Protein 4PZK (pdb70)

Organism: Bacillus anthracis (NCBI:txid1392)

Sequence (318 aa):
GVHVVVLYQPEIIPANTGNIARTCAATGTELHLIRPLGFSTDDDKMLKRAGLDYWQHVKIITYYDSIEEFYEEKNKDGEFFYLTKKYGEKAHTAFDYSKREKDYYFVFGRETNGLPANVIEEENFDDHCLRIPMTDKVRSLNLSNTAAILIYEAFRQQNNYPGLDLEIGVHVVVLYQPEIPANTGNIARTCAATGTELHLIRPLGFSTDDDKMLKRAGLDYWQHVKIITYYDSIEEFYEKNKDDGEFFYLTKYGEKKAHTAFDYSKRREKDYYFVFGRETNGLPANVIEEENFDHCLRIPMTDKVRSLNLSNTAAILIYEAFRQQNYPGLDLEEI

Radius of gyration: 18.89 Å; Cα contacts (8 Å, |Δi|>4): 638; chains: 2; bounding box: 53×47×38 Å

CATH classification: 3.40.1280.10

Secondary structure (DSSP, 8-state):
-EEEEEES---HHHHHHHHHHHHHHT-EEEEESPPSS---HHHHHHTT-GGGGGS-EEEESSHHHHHHH--SSEEEEE-TT-SEETTSS----TTS-EEEEE-BTTTBS-HHHHHHTGGGEEE----TT-S---HHHHHHHHHHHHHHHTT-TT-BS--/-EEEEEES---HHHHHHHHHHHHHHT-EEEEESPPSS---HHHHHHTT-TTGGGS-EEEES-HHHHHHH--SSEEEEE-TT-SEETTSS----TTS-EEEEE-BTTTBS-HHHHHHTGGGEEE--B-TT-S---HHHHHHHHHHHHHHHTT-TT-SS--

Structure (mmCIF, N/CA/C/O backbone):
data_4PZK
#
_entry.id   4PZK
#
_cell.length_a   48.249
_cell.length_b   59.758
_cell.length_c   111.455
_cell.angle_alpha   90.00
_cell.angle_beta   90.00
_cell.angle_gamma   90.00
#
_symmetry.space_group_name_H-M   'P 21 21 21'
#
loop_
_entity.id
_entity.type
_entity.pdbx_description
1 polymer "tRNA (cytidine(34)-2'-O)-methyltransferase"
2 non-polymer S-ADENOSYL-L-HOMOCYSTEINE
3 water water
#
loop_
_atom_site.group_PDB
_atom_site.id
_atom_site.type_symbol
_atom_site.label_atom_id
_atom_site.label_alt_id
_atom_site.label_comp_id
_atom_site.label_asym_id
_atom_site.label_entity_id
_atom_site.label_seq_id
_atom_site.pdbx_PDB_ins_code
_atom_site.Cartn_x
_atom_site.Cartn_y
_atom_site.Cartn_z
_atom_site.occupancy
_atom_site.B_iso_or_equiv
_atom_site.auth_seq_id
_atom_site.auth_comp_id
_atom_site.auth_asym_id
_atom_site.auth_atom_id
_atom_site.pdbx_PDB_model_num
ATOM 1 N N . GLY A 1 2 ? 20.510 1.346 -4.909 1.00 20.31 2 GLY A N 1
ATOM 2 C CA . GLY A 1 2 ? 19.612 1.757 -5.968 1.00 15.67 2 GLY A CA 1
ATOM 3 C C . GLY A 1 2 ? 18.528 0.745 -6.256 1.00 14.67 2 GLY A C 1
ATOM 4 O O . GLY A 1 2 ? 18.453 -0.309 -5.617 1.00 17.72 2 GLY A O 1
ATOM 5 N N . VAL A 1 3 ? 17.677 1.082 -7.217 1.00 12.28 3 VAL A N 1
ATOM 6 C CA . VAL A 1 3 ? 16.622 0.199 -7.667 1.00 11.03 3 VAL A CA 1
ATOM 7 C C . VAL A 1 3 ? 16.955 -0.210 -9.096 1.00 12.19 3 VAL A C 1
ATOM 8 O O . VAL A 1 3 ? 17.397 0.619 -9.903 1.00 12.35 3 VAL A O 1
ATOM 12 N N . HIS A 1 4 ? 16.721 -1.483 -9.398 1.00 10.83 4 HIS A N 1
ATOM 13 C CA . HIS A 1 4 ? 17.093 -2.088 -10.667 1.00 10.12 4 HIS A CA 1
ATOM 14 C C . HIS A 1 4 ? 15.973 -2.947 -11.208 1.00 11.56 4 HIS A C 1
ATOM 15 O O . HIS A 1 4 ? 15.360 -3.713 -10.456 1.00 11.67 4 HIS A O 1
ATOM 22 N N A VAL A 1 5 ? 15.728 -2.841 -12.511 0.74 9.71 5 VAL A N 1
ATOM 23 N N B VAL A 1 5 ? 15.700 -2.841 -12.501 0.26 10.37 5 VAL A N 1
ATOM 24 C CA A VAL A 1 5 ? 14.826 -3.747 -13.221 0.74 10.74 5 VAL A CA 1
ATOM 25 C CA B VAL A 1 5 ? 14.842 -3.828 -13.135 0.26 9.91 5 VAL A CA 1
ATOM 26 C C A VAL A 1 5 ? 15.654 -4.594 -14.188 0.74 11.01 5 VAL A C 1
ATOM 27 C C B VAL A 1 5 ? 15.645 -4.600 -14.169 0.26 10.22 5 VAL A C 1
ATOM 28 O O A VAL A 1 5 ? 16.495 -4.062 -14.922 0.74 11.49 5 VAL A O 1
ATOM 29 O O B VAL A 1 5 ? 16.438 -4.038 -14.926 0.26 10.12 5 VAL A O 1
ATOM 36 N N . VAL A 1 6 ? 15.440 -5.909 -14.159 1.00 10.35 6 VAL A N 1
ATOM 37 C CA . VAL A 1 6 ? 16.161 -6.844 -15.000 1.00 8.80 6 VAL A CA 1
ATOM 38 C C . VAL A 1 6 ? 15.161 -7.547 -15.911 1.00 8.31 6 VAL A C 1
ATOM 39 O O . VAL A 1 6 ? 14.245 -8.200 -15.422 1.00 9.43 6 VAL A O 1
ATOM 43 N N . LEU A 1 7 ? 15.331 -7.406 -17.226 1.00 9.02 7 LEU A N 1
ATOM 44 C CA . LEU A 1 7 ? 14.438 -8.039 -18.182 1.00 9.22 7 LEU A CA 1
ATOM 45 C C . LEU A 1 7 ? 15.128 -9.240 -18.800 1.00 9.17 7 LEU A C 1
ATOM 46 O O . LEU A 1 7 ? 16.146 -9.100 -19.502 1.00 10.96 7 LEU A O 1
ATOM 51 N N . TYR A 1 8 ? 14.577 -10.420 -18.529 1.00 9.32 8 TYR A N 1
ATOM 52 C CA . TYR A 1 8 ? 15.100 -11.640 -19.104 1.00 9.66 8 TYR A CA 1
ATOM 53 C C . TYR A 1 8 ? 14.524 -11.862 -20.510 1.00 12.13 8 TYR A C 1
ATOM 54 O O . TYR A 1 8 ? 13.336 -12.170 -20.652 1.00 12.07 8 TYR A O 1
ATOM 63 N N . GLN A 1 9 ? 15.367 -11.678 -21.533 1.00 9.82 9 GLN A N 1
ATOM 64 C CA . GLN A 1 9 ? 15.002 -11.911 -22.934 1.00 10.56 9 GLN A CA 1
ATOM 65 C C . GLN A 1 9 ? 13.662 -11.282 -23.340 1.00 11.18 9 GLN A C 1
ATOM 66 O O . GLN A 1 9 ? 12.759 -11.978 -23.816 1.00 12.23 9 GLN A O 1
ATOM 72 N N . PRO A 1 10 ? 13.525 -9.958 -23.156 1.00 11.38 10 PRO A N 1
ATOM 73 C CA . PRO A 1 10 ? 12.256 -9.310 -23.515 1.00 12.18 10 PRO A CA 1
ATOM 74 C C . PRO A 1 10 ? 11.930 -9.427 -25.009 1.00 11.77 10 PRO A C 1
ATOM 75 O O . PRO A 1 10 ? 12.842 -9.478 -25.844 1.00 13.36 10 PRO A O 1
ATOM 79 N N . GLU A 1 11 ? 10.638 -9.456 -25.326 1.00 11.03 11 GLU A N 1
ATOM 80 C CA . GLU A 1 11 ? 10.153 -9.805 -26.665 1.00 11.03 11 GLU A CA 1
ATOM 81 C C . GLU A 1 11 ? 9.634 -8.633 -27.486 1.00 11.21 11 GLU A C 1
ATOM 82 O O . GLU A 1 11 ? 9.940 -8.512 -28.678 1.00 14.00 11 GLU A O 1
ATOM 88 N N A ILE A 1 12 ? 8.845 -7.769 -26.860 0.62 13.12 12 ILE A N 1
ATOM 89 N N B ILE A 1 12 ? 8.828 -7.798 -26.837 0.38 13.28 12 ILE A N 1
ATOM 90 C CA A ILE A 1 12 ? 8.026 -6.820 -27.608 0.62 13.29 12 ILE A CA 1
ATOM 91 C CA B ILE A 1 12 ? 8.044 -6.766 -27.506 0.38 13.58 12 ILE A CA 1
ATOM 92 C C A ILE A 1 12 ? 8.524 -5.396 -27.364 0.62 13.08 12 ILE A C 1
ATOM 93 C C B ILE A 1 12 ? 8.698 -5.409 -27.323 0.38 12.94 12 ILE A C 1
ATOM 94 O O A ILE A 1 12 ? 8.512 -4.929 -26.226 0.62 13.41 12 ILE A O 1
ATOM 95 O O B ILE A 1 12 ? 8.954 -5.001 -26.191 0.38 11.51 12 ILE A O 1
ATOM 104 N N . PRO A 1 13 ? 8.979 -4.706 -28.433 1.00 14.74 13 PRO A N 1
ATOM 105 C CA . PRO A 1 13 ? 9.656 -3.410 -28.267 1.00 14.78 13 PRO A CA 1
ATOM 106 C C . PRO A 1 13 ? 8.860 -2.396 -27.447 1.00 13.89 13 PRO A C 1
ATOM 107 O O . PRO A 1 13 ? 9.476 -1.7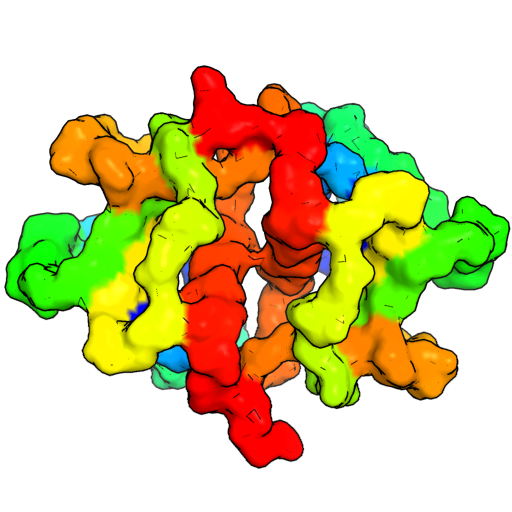45 -26.605 1.00 14.09 13 PRO A O 1
ATOM 111 N N . ALA A 1 14 ? 7.546 -2.287 -27.635 1.00 14.77 14 ALA A N 1
ATOM 112 C CA . ALA A 1 14 ? 6.775 -1.315 -26.858 1.00 16.20 14 ALA A CA 1
ATOM 113 C C . ALA A 1 14 ? 6.904 -1.515 -25.346 1.00 15.34 14 ALA A C 1
ATOM 114 O O . ALA A 1 14 ? 6.905 -0.534 -24.596 1.00 14.89 14 ALA A O 1
ATOM 116 N N . ASN A 1 15 ? 7.017 -2.764 -24.889 1.00 12.54 15 ASN A N 1
ATOM 117 C CA . ASN A 1 15 ? 7.119 -3.000 -23.447 1.00 13.10 15 ASN A CA 1
ATOM 118 C C . ASN A 1 15 ? 8.431 -2.472 -22.910 1.00 12.93 15 ASN A C 1
ATOM 119 O O . ASN A 1 15 ? 8.466 -1.842 -21.853 1.00 10.57 15 ASN A O 1
ATOM 124 N N . THR A 1 16 ? 9.519 -2.731 -23.629 1.00 12.72 16 THR A N 1
ATOM 125 C CA . THR A 1 16 ? 10.821 -2.260 -23.167 1.00 11.43 16 THR A CA 1
ATOM 126 C C . THR A 1 16 ? 10.927 -0.748 -23.314 1.00 12.90 16 THR A C 1
ATOM 127 O O . THR A 1 16 ? 11.506 -0.078 -22.447 1.00 13.77 16 THR A O 1
ATOM 131 N N . GLY A 1 17 ? 10.337 -0.186 -24.372 1.00 12.57 17 GLY A N 1
ATOM 132 C CA . GLY A 1 17 ? 10.243 1.265 -24.467 1.00 13.39 17 GLY A CA 1
ATOM 133 C C . GLY A 1 17 ? 9.541 1.875 -23.256 1.00 13.41 17 GLY A C 1
ATOM 134 O O . GLY A 1 17 ? 10.002 2.874 -22.690 1.00 13.52 17 GLY A O 1
ATOM 135 N N . ASN A 1 18 ? 8.414 1.291 -22.860 1.00 11.87 18 ASN A N 1
ATOM 136 C CA . ASN A 1 18 ? 7.675 1.766 -21.675 1.00 11.22 18 ASN A CA 1
ATOM 137 C C . ASN A 1 18 ? 8.515 1.646 -20.414 1.00 9.86 18 ASN A C 1
ATOM 138 O O . ASN A 1 18 ? 8.558 2.557 -19.595 1.00 12.30 18 ASN A O 1
ATOM 143 N N . ILE A 1 19 ? 9.169 0.504 -20.248 1.00 10.42 19 ILE A N 1
ATOM 144 C CA . ILE A 1 19 ? 9.967 0.275 -19.052 1.00 10.22 19 ILE A CA 1
ATOM 145 C C . ILE A 1 19 ? 11.155 1.241 -19.003 1.00 10.18 19 ILE A C 1
ATOM 146 O O . ILE A 1 19 ? 11.477 1.772 -17.940 1.00 11.06 19 ILE A O 1
ATOM 151 N N . ALA A 1 20 ? 11.790 1.479 -20.149 1.00 10.05 20 ALA A N 1
ATOM 152 C CA . ALA A 1 20 ? 12.880 2.449 -20.219 1.00 11.24 20 ALA A CA 1
ATOM 153 C C . ALA A 1 20 ? 12.395 3.846 -19.820 1.00 11.97 20 ALA A C 1
ATOM 154 O O . ALA A 1 20 ? 13.122 4.604 -19.170 1.00 12.33 20 ALA A O 1
ATOM 156 N N . ARG A 1 21 ? 11.165 4.185 -20.200 1.00 12.12 21 ARG A N 1
ATOM 157 C CA . ARG A 1 21 ? 10.586 5.478 -19.809 1.00 12.46 21 ARG A CA 1
ATOM 158 C C . ARG A 1 21 ? 10.432 5.544 -18.283 1.00 12.10 21 ARG A C 1
ATOM 159 O O . ARG A 1 21 ? 10.810 6.536 -17.654 1.00 12.07 21 ARG A O 1
ATOM 167 N N . THR A 1 22 ? 9.899 4.483 -17.680 1.00 10.67 22 THR A N 1
ATOM 168 C CA . THR A 1 22 ? 9.738 4.460 -16.235 1.00 10.63 22 THR A CA 1
ATOM 169 C C . THR A 1 22 ? 11.091 4.525 -15.530 1.00 11.52 22 THR A C 1
ATOM 170 O O . THR A 1 22 ? 11.208 5.141 -14.470 1.00 12.27 22 THR A O 1
ATOM 174 N N . CYS A 1 23 ? 12.108 3.883 -16.104 1.00 10.48 23 CYS A N 1
ATOM 175 C CA . CYS A 1 23 ? 13.459 3.976 -15.556 1.00 11.11 23 CYS A CA 1
ATOM 176 C C . CYS A 1 23 ? 14.015 5.394 -15.644 1.00 10.61 23 CYS A C 1
ATOM 177 O O . CYS A 1 23 ? 14.596 5.892 -14.672 1.00 12.28 23 CYS A O 1
ATOM 180 N N . ALA A 1 24 ? 13.860 6.052 -16.798 1.00 11.56 24 ALA A N 1
ATOM 181 C CA . ALA A 1 24 ? 14.313 7.436 -16.912 1.00 11.06 24 ALA A CA 1
ATOM 182 C C . ALA A 1 24 ? 13.561 8.336 -15.926 1.00 11.83 24 ALA A C 1
ATOM 183 O O . ALA A 1 24 ? 14.121 9.296 -15.377 1.00 13.59 24 ALA A O 1
ATOM 185 N N . ALA A 1 25 ? 12.292 8.025 -15.709 1.00 11.45 25 ALA A N 1
ATOM 186 C CA . ALA A 1 25 ? 11.458 8.822 -14.818 1.00 11.02 25 ALA A CA 1
ATOM 187 C C . ALA A 1 25 ? 11.841 8.709 -13.347 1.00 12.65 25 ALA A C 1
ATOM 188 O O . ALA A 1 25 ? 11.420 9.545 -12.533 1.00 13.20 25 ALA A O 1
ATOM 190 N N . THR A 1 26 ? 12.597 7.667 -12.999 1.00 11.13 26 THR A N 1
ATOM 191 C CA . THR A 1 26 ? 12.885 7.386 -11.592 1.00 11.66 26 THR A CA 1
ATOM 192 C C . THR A 1 26 ? 14.360 7.244 -11.217 1.00 11.64 26 THR A C 1
ATOM 193 O O . THR A 1 26 ? 14.691 7.269 -10.034 1.00 14.16 26 THR A O 1
ATOM 197 N N . GLY A 1 27 ? 15.244 7.054 -12.195 1.00 11.56 27 GLY A N 1
ATOM 198 C CA . GLY A 1 27 ? 16.634 6.741 -11.898 1.00 11.67 27 GLY A CA 1
ATOM 199 C C . GLY A 1 27 ? 16.850 5.254 -11.634 1.00 14.05 27 GLY A C 1
ATOM 200 O O . GLY A 1 27 ? 17.908 4.842 -11.135 1.00 15.34 27 GLY A O 1
ATOM 201 N N . THR A 1 28 ? 15.843 4.441 -11.957 1.00 12.49 28 THR A N 1
ATOM 202 C CA . THR A 1 28 ? 15.970 2.987 -11.868 1.00 12.52 28 THR A CA 1
ATOM 203 C C . THR A 1 28 ? 16.910 2.497 -12.964 1.00 12.38 28 THR A C 1
ATOM 204 O O . THR A 1 28 ? 16.809 2.940 -14.113 1.00 14.25 28 THR A O 1
ATOM 208 N N . GLU A 1 29 ? 17.818 1.578 -12.632 1.00 12.02 29 GLU A N 1
ATOM 209 C CA . GLU A 1 29 ? 18.689 1.019 -13.662 1.00 12.31 29 GLU A CA 1
ATOM 210 C C . GLU A 1 29 ? 17.985 -0.076 -14.446 1.00 11.21 29 GLU A C 1
ATOM 211 O O . GLU A 1 29 ? 17.169 -0.812 -13.909 1.00 13.32 29 GLU A O 1
ATOM 217 N N . LEU A 1 30 ? 18.323 -0.174 -15.727 1.00 11.27 30 LEU A N 1
ATOM 218 C CA . LEU A 1 30 ? 17.737 -1.161 -16.618 1.00 9.79 30 LEU A CA 1
ATOM 219 C C . LEU A 1 30 ? 18.808 -2.158 -17.059 1.00 11.67 30 LEU A C 1
ATOM 220 O O . LEU A 1 30 ? 19.829 -1.775 -17.626 1.00 13.88 30 LEU A O 1
ATOM 225 N N . HIS A 1 31 ? 18.560 -3.431 -16.782 1.00 11.51 31 HIS A N 1
ATOM 226 C CA . HIS A 1 31 ? 19.456 -4.517 -17.132 1.00 10.93 31 HIS A CA 1
ATOM 227 C C . HIS A 1 31 ? 18.753 -5.406 -18.137 1.00 11.28 31 HIS A C 1
ATOM 228 O O . HIS A 1 31 ? 17.680 -5.934 -17.842 1.00 11.77 31 HIS A O 1
ATOM 235 N N . LEU A 1 32 ? 19.323 -5.536 -19.332 1.00 11.71 32 LEU A N 1
ATOM 236 C CA . LEU A 1 32 ? 18.688 -6.311 -20.398 1.00 11.80 32 LEU A CA 1
ATOM 237 C C . LEU A 1 32 ? 19.492 -7.558 -20.707 1.00 11.06 32 LEU A C 1
ATOM 238 O O . LEU A 1 32 ? 20.665 -7.469 -21.079 1.00 12.08 32 LEU A O 1
ATOM 243 N N . ILE A 1 33 ? 18.858 -8.714 -20.561 1.00 10.07 33 ILE A N 1
ATOM 244 C CA . ILE A 1 33 ? 19.525 -9.976 -20.850 1.00 10.48 33 ILE A CA 1
ATOM 245 C C . ILE A 1 33 ? 19.133 -10.446 -22.249 1.00 11.93 33 ILE A C 1
ATOM 246 O O . ILE A 1 33 ? 17.958 -10.730 -22.524 1.00 12.18 33 ILE A O 1
ATOM 251 N N . ARG A 1 34 ? 20.127 -10.492 -23.135 1.00 13.25 34 ARG A N 1
ATOM 252 C CA . ARG A 1 34 ? 19.947 -10.927 -24.518 1.00 13.73 34 ARG A CA 1
ATOM 253 C C . ARG A 1 34 ? 19.663 -12.427 -24.566 1.00 15.35 34 ARG A C 1
ATOM 254 O O . ARG A 1 34 ? 20.009 -13.147 -23.618 1.00 15.59 34 ARG A O 1
ATOM 262 N N . PRO A 1 35 ? 19.048 -12.913 -25.663 1.00 16.29 35 PRO A N 1
ATOM 263 C CA . PRO A 1 35 ? 18.601 -12.171 -26.851 1.00 14.72 35 PRO A CA 1
ATOM 264 C C . PRO A 1 35 ? 17.367 -11.310 -26.607 1.00 14.59 35 PRO A C 1
ATOM 265 O O . PRO A 1 35 ? 16.466 -11.699 -25.852 1.00 15.35 35 PRO A O 1
ATOM 269 N N . LEU A 1 36 ? 17.358 -10.131 -27.215 1.00 13.66 36 LEU A N 1
ATOM 270 C CA . LEU A 1 36 ? 16.176 -9.275 -27.225 1.00 13.59 36 LEU A CA 1
ATOM 271 C C . LEU A 1 36 ? 15.354 -9.558 -28.476 1.00 15.65 36 LEU A C 1
ATOM 272 O O . LEU A 1 36 ? 15.891 -10.043 -29.476 1.00 17.95 36 LEU A O 1
ATOM 277 N N . GLY A 1 37 ? 14.066 -9.224 -28.443 1.00 15.18 37 GLY A N 1
ATOM 278 C CA . GLY A 1 37 ? 13.196 -9.442 -29.598 1.00 14.52 37 GLY A CA 1
ATOM 279 C C . GLY A 1 37 ? 13.183 -8.309 -30.620 1.00 17.35 37 GLY A C 1
ATOM 280 O O . GLY A 1 37 ? 12.310 -8.265 -31.491 1.00 19.71 37 GLY A O 1
ATOM 281 N N . PHE A 1 38 ? 14.155 -7.405 -30.524 1.00 16.15 38 PHE A N 1
ATOM 282 C CA . PHE A 1 38 ? 14.108 -6.140 -31.248 1.00 17.63 38 PHE A CA 1
ATOM 283 C C . PHE A 1 38 ? 15.434 -5.416 -31.160 1.00 18.43 38 PHE A C 1
ATOM 284 O O . PHE A 1 38 ? 16.234 -5.664 -30.258 1.00 20.63 38 PHE A O 1
ATOM 292 N N . SER A 1 39 ? 15.639 -4.484 -32.087 1.00 21.40 39 SER A N 1
ATOM 293 C CA . SER A 1 39 ? 16.835 -3.662 -32.098 1.00 24.34 39 SER A CA 1
ATOM 294 C C . SER A 1 39 ? 16.744 -2.545 -31.062 1.00 25.82 39 SER A C 1
ATOM 295 O O . SER A 1 39 ? 15.653 -2.063 -30.750 1.00 27.44 39 SER A O 1
ATOM 298 N N . THR A 1 40 ? 17.885 -2.156 -30.507 1.00 26.80 40 THR A N 1
ATOM 299 C CA . THR A 1 40 ? 17.941 -0.959 -29.676 1.00 28.10 40 THR A CA 1
ATOM 300 C C . THR A 1 40 ? 19.042 -0.043 -30.185 1.00 31.20 40 THR A C 1
ATOM 301 O O . THR A 1 40 ? 19.668 0.670 -29.409 1.00 29.85 40 THR A O 1
ATOM 305 N N A ASP A 1 41 ? 19.275 -0.069 -31.493 0.34 34.18 41 ASP A N 1
ATOM 306 N N B ASP A 1 41 ? 19.277 -0.080 -31.493 0.66 33.59 41 ASP A N 1
ATOM 307 C CA A ASP A 1 41 ? 20.281 0.790 -32.110 0.34 38.39 41 ASP A CA 1
ATOM 308 C CA B ASP A 1 41 ? 20.251 0.804 -32.126 0.66 38.85 41 ASP A CA 1
ATOM 309 C C A ASP A 1 41 ? 19.902 2.263 -31.954 0.34 41.43 41 ASP A C 1
ATOM 310 C C B ASP A 1 41 ? 19.888 2.267 -31.897 0.66 41.79 41 ASP A C 1
ATOM 311 O O A ASP A 1 41 ? 18.730 2.625 -32.060 0.34 41.78 41 ASP A O 1
ATOM 312 O O B ASP A 1 41 ? 18.711 2.630 -31.909 0.66 41.58 41 ASP A O 1
ATOM 321 N N . ASP A 1 42 ? 20.905 3.101 -31.698 0.81 43.12 42 ASP A N 1
ATOM 322 C CA . ASP A 1 42 ? 20.695 4.510 -31.358 0.70 47.44 42 ASP A CA 1
ATOM 323 C C . ASP A 1 42 ? 19.924 5.338 -32.386 1.00 49.12 42 ASP A C 1
ATOM 324 O O . ASP A 1 42 ? 18.984 6.050 -32.023 1.00 49.80 42 ASP A O 1
ATOM 329 N N . LYS A 1 43 ? 20.320 5.257 -33.652 0.71 49.70 43 LYS A N 1
ATOM 330 C CA . LYS A 1 43 ? 19.701 6.081 -34.687 0.71 51.28 43 LYS A CA 1
ATOM 331 C C . LYS A 1 43 ? 18.209 5.772 -34.791 0.71 52.12 43 LYS A C 1
ATOM 332 O O . LYS A 1 43 ? 17.394 6.663 -35.037 0.71 52.87 43 LYS A O 1
ATOM 338 N N . MET A 1 44 ? 17.858 4.509 -34.569 1.00 50.62 44 MET A N 1
ATOM 339 C CA . MET A 1 44 ? 16.475 4.070 -34.644 0.95 50.30 44 MET A CA 1
ATOM 340 C C . MET A 1 44 ? 15.664 4.577 -33.452 1.00 48.22 44 MET A C 1
ATOM 341 O O . MET A 1 44 ? 14.524 5.014 -33.604 0.80 48.32 44 MET A O 1
ATOM 346 N N . LEU A 1 45 ? 16.254 4.515 -32.266 0.98 45.84 45 LEU A N 1
ATOM 347 C CA . LEU A 1 45 ? 15.584 5.004 -31.066 0.98 43.05 45 LEU A CA 1
ATOM 348 C C . LEU A 1 45 ? 15.273 6.500 -31.160 0.98 43.77 45 LEU A C 1
ATOM 349 O O . LEU A 1 45 ? 14.203 6.946 -30.746 0.98 42.95 45 LEU A O 1
ATOM 354 N N . LYS A 1 46 ? 16.199 7.271 -31.719 0.70 45.31 46 LYS A N 1
ATOM 355 C CA . LYS A 1 46 ? 16.016 8.718 -31.797 0.70 47.83 46 LYS A CA 1
ATOM 356 C C . LYS A 1 46 ? 14.947 9.128 -32.814 0.70 49.29 46 LYS A C 1
ATOM 357 O O . LYS A 1 46 ? 14.125 9.999 -32.529 0.70 49.09 46 LYS A O 1
ATOM 363 N N . ARG A 1 47 ? 14.949 8.509 -33.991 0.70 50.08 47 ARG A N 1
ATOM 364 C CA . ARG A 1 47 ? 13.924 8.810 -34.990 0.70 51.45 47 ARG A CA 1
ATOM 365 C C . ARG A 1 47 ? 12.566 8.329 -34.491 0.70 51.57 47 ARG A C 1
ATOM 366 O O . ARG A 1 47 ? 11.533 8.929 -34.790 0.70 53.14 47 ARG A O 1
ATOM 374 N N . ALA A 1 48 ? 12.572 7.255 -33.706 1.00 49.70 48 ALA A N 1
ATOM 375 C CA . ALA A 1 48 ? 11.353 6.795 -33.049 1.00 49.03 48 ALA A CA 1
ATOM 376 C C . ALA A 1 48 ? 10.968 7.746 -31.916 1.00 47.86 48 ALA A C 1
ATOM 377 O O . ALA A 1 48 ? 9.967 7.539 -31.231 1.00 48.31 48 ALA A O 1
ATOM 379 N N . GLY A 1 49 ? 11.783 8.777 -31.715 0.78 45.93 49 GLY A N 1
ATOM 380 C CA . GLY A 1 49 ? 11.482 9.828 -30.760 0.78 43.86 49 GLY A CA 1
ATOM 381 C C . GLY A 1 49 ? 11.682 9.450 -29.308 0.78 41.68 49 GLY A C 1
ATOM 382 O O . GLY A 1 49 ? 11.192 10.138 -28.417 0.78 41.08 49 GLY A O 1
ATOM 383 N N . LEU A 1 50 ? 12.403 8.362 -29.059 1.00 40.39 50 LEU A N 1
ATOM 384 C CA . LEU A 1 50 ? 12.669 7.941 -27.684 1.00 36.22 50 LEU A CA 1
ATOM 385 C C . LEU A 1 50 ? 13.843 8.726 -27.105 1.00 33.04 50 LEU A C 1
ATOM 386 O O . LEU A 1 50 ? 14.904 8.169 -26.820 1.00 30.61 50 LEU A O 1
ATOM 391 N N . ASP A 1 51 ? 13.631 10.028 -26.930 1.00 32.28 51 ASP A N 1
ATOM 392 C CA . ASP A 1 51 ? 14.661 10.947 -26.456 1.00 31.64 51 ASP A CA 1
ATOM 393 C C . ASP A 1 51 ? 15.102 10.627 -25.042 1.00 30.35 51 ASP A C 1
ATOM 394 O O . ASP A 1 51 ? 16.229 10.930 -24.636 1.00 31.99 51 ASP A O 1
ATOM 399 N N . TYR A 1 52 ? 14.212 10.007 -24.282 1.00 22.40 52 TYR A N 1
ATOM 400 C CA . TYR A 1 52 ? 14.528 9.709 -22.900 1.00 20.37 52 TYR A CA 1
ATOM 401 C C . TYR A 1 52 ? 15.498 8.536 -22.768 1.00 17.04 52 TYR A C 1
ATOM 402 O O . TYR A 1 52 ? 16.055 8.326 -21.701 1.00 18.34 52 TYR A O 1
ATOM 411 N N . TRP A 1 53 ? 15.683 7.759 -23.833 1.00 18.44 53 TRP A N 1
ATOM 412 C CA . TRP A 1 53 ? 16.478 6.528 -23.747 1.00 17.63 53 TRP A CA 1
ATOM 413 C C . TRP A 1 53 ? 17.914 6.839 -23.304 1.00 17.29 53 TRP A C 1
ATOM 414 O O . TRP A 1 53 ? 18.525 6.099 -22.512 1.00 16.17 53 TRP A O 1
ATOM 425 N N . GLN A 1 54 ? 18.440 7.962 -23.786 1.00 19.91 54 GLN A N 1
ATOM 426 C CA . GLN A 1 54 ? 19.804 8.366 -23.449 1.00 21.59 54 GLN A CA 1
ATOM 427 C C . GLN A 1 54 ? 19.977 8.583 -21.943 1.00 18.83 54 GLN A C 1
ATOM 428 O O . GLN A 1 54 ? 21.096 8.495 -21.434 1.00 19.63 54 GLN A O 1
ATOM 434 N N . HIS A 1 55 ? 18.883 8.865 -21.232 1.00 15.31 55 HIS A N 1
ATOM 435 C CA . HIS A 1 55 ? 18.984 9.152 -19.799 1.00 13.96 55 HIS A CA 1
ATOM 436 C C . HIS A 1 55 ? 18.934 7.912 -18.921 1.00 14.09 55 HIS A C 1
ATOM 437 O O . HIS A 1 55 ? 19.142 8.002 -17.713 1.00 15.24 55 HIS A O 1
ATOM 444 N N . VAL A 1 56 ? 18.639 6.764 -19.518 1.00 14.35 56 VAL A N 1
ATOM 445 C CA . VAL A 1 56 ? 18.528 5.534 -18.754 1.00 15.10 56 VAL A CA 1
ATOM 446 C C . VAL A 1 56 ? 19.900 4.944 -18.483 1.00 14.83 56 VAL A C 1
ATOM 447 O O . VAL A 1 56 ? 20.769 4.919 -19.364 1.00 14.21 56 VAL A O 1
ATOM 451 N N . LYS A 1 57 ? 20.085 4.481 -17.251 1.00 15.98 57 LYS A N 1
ATOM 452 C CA . LYS A 1 57 ? 21.261 3.735 -16.861 1.00 19.06 57 LYS A CA 1
ATOM 453 C C . LYS A 1 57 ? 21.060 2.303 -17.331 1.00 16.79 57 LYS A C 1
ATOM 454 O O . LYS A 1 57 ? 20.388 1.522 -16.676 1.00 19.59 57 LYS A O 1
ATOM 460 N N A ILE A 1 58 ? 21.679 1.960 -18.450 0.55 15.92 58 ILE A N 1
ATOM 461 N N B ILE A 1 58 ? 21.595 1.975 -18.507 0.45 16.86 58 ILE A N 1
ATOM 462 C CA A ILE A 1 58 ? 21.401 0.687 -19.094 0.55 15.88 58 ILE A CA 1
ATOM 463 C CA B ILE A 1 58 ? 21.366 0.654 -19.105 0.45 17.17 58 ILE A CA 1
ATOM 464 C C A ILE A 1 58 ? 22.636 -0.207 -19.157 0.55 16.22 58 ILE A C 1
ATOM 465 C C B ILE A 1 58 ? 22.624 -0.201 -19.122 0.45 16.58 58 ILE A C 1
ATOM 466 O O A ILE A 1 58 ? 23.754 0.274 -19.366 0.55 19.91 58 ILE A O 1
ATOM 467 O O B ILE A 1 58 ? 23.734 0.306 -19.294 0.45 19.44 58 ILE A O 1
ATOM 476 N N . THR A 1 59 ? 22.432 -1.505 -18.948 1.00 13.98 59 THR A N 1
ATOM 477 C CA . THR A 1 59 ? 23.488 -2.492 -19.122 1.00 12.62 59 THR A CA 1
ATOM 478 C C . THR A 1 59 ? 22.915 -3.683 -19.892 1.00 12.81 59 THR A C 1
ATOM 479 O O . THR A 1 59 ? 21.811 -4.159 -19.583 1.00 13.22 59 THR A O 1
ATOM 483 N N . TYR A 1 60 ? 23.667 -4.158 -20.885 1.00 11.83 60 TYR A N 1
ATOM 484 C CA . TYR A 1 60 ? 23.318 -5.366 -21.632 1.00 12.75 60 TYR A CA 1
ATOM 485 C C . TYR A 1 60 ? 24.139 -6.564 -21.182 1.00 12.95 60 TYR A C 1
ATOM 486 O O . TYR A 1 60 ? 25.317 -6.420 -20.847 1.00 15.68 60 TYR A O 1
ATOM 495 N N . TYR A 1 61 ? 23.532 -7.748 -21.219 1.00 12.20 61 TYR A N 1
ATOM 496 C CA . TYR A 1 61 ? 24.223 -8.987 -20.870 1.00 12.50 61 TYR A CA 1
ATOM 497 C C . TYR A 1 61 ? 23.923 -10.062 -21.898 1.00 12.05 61 TYR A C 1
ATOM 498 O O . TYR A 1 61 ? 22.813 -10.092 -22.447 1.00 13.95 61 TYR A O 1
ATOM 507 N N . ASP A 1 62 ? 24.877 -10.964 -22.135 1.00 12.55 62 ASP A N 1
ATOM 508 C CA . ASP A 1 62 ? 24.632 -12.022 -23.102 1.00 16.26 62 ASP A CA 1
ATOM 509 C C . ASP A 1 62 ? 23.962 -13.242 -22.490 1.00 16.86 62 ASP A C 1
ATOM 510 O O . ASP A 1 62 ? 23.498 -14.133 -23.222 1.00 19.09 62 ASP A O 1
ATOM 515 N N . SER A 1 63 ? 23.904 -13.278 -21.157 1.00 15.21 63 SER A N 1
ATOM 516 C CA . SER A 1 63 ? 23.288 -14.395 -20.453 1.00 16.33 63 SER A CA 1
ATOM 517 C C . SER A 1 63 ? 22.951 -14.028 -19.022 1.00 15.85 63 SER A C 1
ATOM 518 O O . SER A 1 63 ? 23.514 -13.094 -18.463 1.00 17.56 63 SER A O 1
ATOM 521 N N . ILE A 1 64 ? 22.058 -14.787 -18.407 1.00 16.16 64 ILE A N 1
ATOM 522 C CA . ILE A 1 64 ? 21.733 -14.505 -17.018 1.00 16.77 64 ILE A CA 1
ATOM 523 C C . ILE A 1 64 ? 22.938 -14.837 -16.118 1.00 17.44 64 ILE A C 1
ATOM 524 O O . ILE A 1 64 ? 23.133 -14.203 -15.082 1.00 16.59 64 ILE A O 1
ATOM 529 N N . GLU A 1 65 ? 23.768 -15.789 -16.544 1.00 18.49 65 GLU A N 1
ATOM 530 C CA . GLU A 1 65 ? 24.999 -16.103 -15.829 1.00 18.42 65 GLU A CA 1
ATOM 531 C C . GLU A 1 65 ? 25.916 -14.880 -15.755 1.00 17.05 65 GLU A C 1
ATOM 532 O O . GLU A 1 65 ? 26.460 -14.556 -14.689 1.00 18.46 65 GLU A O 1
ATOM 538 N N . GLU A 1 66 ? 26.070 -14.187 -16.880 1.00 15.12 66 GLU A N 1
ATOM 539 C CA . GLU A 1 66 ? 26.884 -12.985 -16.911 1.00 14.94 66 GLU A CA 1
ATOM 540 C C . GLU A 1 66 ? 26.268 -11.901 -16.019 1.00 13.99 66 GLU A C 1
ATOM 541 O O . GLU A 1 66 ? 26.981 -11.208 -15.292 1.00 15.56 66 GLU A O 1
ATOM 547 N N . PHE A 1 67 ? 24.944 -11.760 -16.073 1.00 13.77 67 PHE A N 1
ATOM 548 C CA . PHE A 1 67 ? 24.256 -10.829 -15.197 1.00 13.12 67 PHE A CA 1
ATOM 549 C C . PHE A 1 67 ? 24.608 -11.063 -13.732 1.00 14.61 67 PHE A C 1
ATOM 550 O O . PHE A 1 67 ? 24.980 -10.133 -13.011 1.00 14.54 67 PHE A O 1
ATOM 558 N N . TYR A 1 68 ? 24.481 -12.308 -13.287 1.00 13.77 68 TYR A N 1
ATOM 559 C CA . TYR A 1 68 ? 24.774 -12.626 -11.894 1.00 14.60 68 TYR A CA 1
ATOM 560 C C . TYR A 1 68 ? 26.220 -12.327 -11.527 1.00 15.96 68 TYR A C 1
ATOM 561 O O . TYR A 1 68 ? 26.499 -11.812 -10.446 1.00 19.29 68 TYR A O 1
ATOM 570 N N A GLU A 1 69 ? 27.137 -12.647 -12.432 0.64 15.32 69 GLU A N 1
ATOM 571 N N B GLU A 1 69 ? 27.142 -12.654 -12.426 0.36 16.37 69 GLU A N 1
ATOM 572 C CA A GLU A 1 69 ? 28.556 -12.470 -12.161 0.64 16.52 69 GLU A CA 1
ATOM 573 C CA B GLU A 1 69 ? 28.566 -12.470 -12.158 0.36 17.71 69 GLU A CA 1
ATOM 574 C C A GLU A 1 69 ? 28.888 -10.998 -11.944 0.64 16.14 69 GLU A C 1
ATOM 575 C C B GLU A 1 69 ? 28.931 -10.999 -11.991 0.36 17.00 69 GLU A C 1
ATOM 576 O O A GLU A 1 69 ? 29.761 -10.658 -11.142 0.64 19.28 69 GLU A O 1
ATOM 577 O O B GLU A 1 69 ? 29.871 -10.662 -11.269 0.36 18.52 69 GLU A O 1
ATOM 588 N N . LYS A 1 70 ? 28.185 -10.130 -12.661 1.00 15.81 70 LYS A N 1
ATOM 589 C CA . LYS A 1 70 ? 28.453 -8.699 -12.613 1.00 14.61 70 LYS A CA 1
ATOM 590 C C . LYS A 1 70 ? 27.594 -7.968 -11.593 1.00 15.44 70 LYS A C 1
ATOM 591 O O . LYS A 1 70 ? 27.729 -6.751 -11.428 1.00 18.62 70 LYS A O 1
ATOM 597 N N . ASN A 1 71 ? 26.701 -8.697 -10.922 1.00 14.57 71 ASN A N 1
ATOM 598 C CA . ASN A 1 71 ? 25.825 -8.088 -9.935 1.00 16.18 71 ASN A CA 1
ATOM 599 C C . ASN A 1 71 ? 25.759 -9.027 -8.739 1.00 21.09 71 ASN A C 1
ATOM 600 O O . ASN A 1 71 ? 24.741 -9.661 -8.491 1.00 26.17 71 ASN A O 1
ATOM 605 N N . LYS A 1 72 ? 26.863 -9.135 -8.016 1.00 21.95 72 LYS A N 1
ATOM 606 C CA . LYS A 1 72 ? 26.945 -10.115 -6.938 1.00 22.87 72 LYS A CA 1
ATOM 607 C C . LYS A 1 72 ? 26.254 -9.635 -5.667 1.00 26.34 72 LYS A C 1
ATOM 608 O O . LYS A 1 72 ? 25.738 -10.436 -4.891 1.00 29.76 72 LYS A O 1
ATOM 614 N N . ASP A 1 73 ? 26.241 -8.328 -5.461 1.00 25.38 73 ASP A N 1
ATOM 615 C CA . ASP A 1 73 ? 25.713 -7.764 -4.232 1.00 28.49 73 ASP A CA 1
ATOM 616 C C . ASP A 1 73 ? 24.312 -7.233 -4.449 1.00 27.68 73 ASP A C 1
ATOM 617 O O . ASP A 1 73 ? 23.975 -6.728 -5.520 1.00 30.40 73 ASP A O 1
ATOM 622 N N . GLY A 1 74 ? 23.485 -7.336 -3.428 1.00 26.54 74 GLY A N 1
ATOM 623 C CA . GLY A 1 74 ? 22.139 -6.831 -3.564 1.00 24.37 74 GLY A CA 1
ATOM 624 C C . GLY A 1 74 ? 21.088 -7.873 -3.263 1.00 23.62 74 GLY A C 1
ATOM 625 O O . GLY A 1 74 ? 21.399 -9.042 -3.005 1.00 24.83 74 GLY A O 1
ATOM 626 N N . GLU A 1 75 ? 19.843 -7.417 -3.290 1.00 21.06 75 GLU A N 1
ATOM 627 C CA . GLU A 1 75 ? 18.679 -8.217 -2.960 1.00 20.20 75 GLU A CA 1
ATOM 628 C C . GLU A 1 75 ? 17.934 -8.510 -4.243 1.00 16.33 75 GLU A C 1
ATOM 629 O O . GLU A 1 75 ? 17.540 -7.582 -4.939 1.00 18.11 75 GLU A O 1
ATOM 635 N N . PHE A 1 76 ? 17.733 -9.788 -4.540 1.00 15.64 76 PHE A N 1
ATOM 636 C CA . PHE A 1 76 ? 17.139 -10.190 -5.814 1.00 14.22 76 PHE A CA 1
ATOM 637 C C . PHE A 1 76 ? 15.750 -10.770 -5.647 1.00 13.15 76 PHE A C 1
ATOM 638 O O . PHE A 1 76 ? 15.540 -11.714 -4.883 1.00 15.16 76 PHE A O 1
ATOM 646 N N . PHE A 1 77 ? 14.806 -10.188 -6.377 1.00 11.65 77 PHE A N 1
ATOM 647 C CA . PHE A 1 77 ? 13.417 -10.618 -6.348 1.00 11.44 77 PHE A CA 1
ATOM 648 C C . PHE A 1 77 ? 12.982 -11.008 -7.735 1.00 10.81 77 PHE A C 1
ATOM 649 O O . PHE A 1 77 ? 13.411 -10.389 -8.707 1.00 13.21 77 PHE A O 1
ATOM 657 N N . TYR A 1 78 ? 12.114 -12.014 -7.824 1.00 9.27 78 TYR A N 1
ATOM 658 C CA . TYR A 1 78 ? 11.730 -12.573 -9.112 1.00 9.79 78 TYR A CA 1
ATOM 659 C C . TYR A 1 78 ? 10.226 -12.463 -9.258 1.00 10.61 78 TYR A C 1
ATOM 660 O O . TYR A 1 78 ? 9.467 -13.009 -8.451 1.00 11.95 78 TYR A O 1
ATOM 669 N N . LEU A 1 79 ? 9.792 -11.726 -10.268 1.00 10.75 79 LEU A N 1
ATOM 670 C CA . LEU A 1 79 ? 8.367 -11.441 -10.429 1.00 9.33 79 LEU A CA 1
ATOM 671 C C . LEU A 1 79 ? 7.764 -12.551 -11.262 1.00 11.43 79 LEU A C 1
ATOM 672 O O . LEU A 1 79 ? 8.168 -12.782 -12.413 1.00 10.94 79 LEU A O 1
ATOM 677 N N . THR A 1 80 ? 6.815 -13.263 -10.668 1.00 10.48 80 THR A N 1
ATOM 678 C CA . THR A 1 80 ? 6.151 -14.353 -11.357 1.00 10.07 80 THR A CA 1
ATOM 679 C C . THR A 1 80 ? 4.777 -14.630 -10.765 1.00 10.81 80 THR A C 1
ATOM 680 O O . THR A 1 80 ? 4.586 -14.577 -9.544 1.00 12.75 80 THR A O 1
ATOM 684 N N A LYS A 1 81 ? 3.827 -14.938 -11.643 0.40 12.66 81 LYS A N 1
ATOM 685 N N B LYS A 1 81 ? 3.814 -14.926 -11.629 0.60 12.16 81 LYS A N 1
ATOM 686 C CA A LYS A 1 81 ? 2.483 -15.342 -11.241 0.40 14.66 81 LYS A CA 1
ATOM 687 C CA B LYS A 1 81 ? 2.480 -15.300 -11.173 0.60 13.53 81 LYS A CA 1
ATOM 688 C C A LYS A 1 81 ? 2.496 -16.574 -10.333 0.40 14.70 81 LYS A C 1
ATOM 689 C C B LYS A 1 81 ? 2.512 -16.551 -10.284 0.60 14.44 81 LYS A C 1
ATOM 690 O O A LYS A 1 81 ? 1.526 -16.838 -9.622 0.40 15.33 81 LYS A O 1
ATOM 691 O O B LYS A 1 81 ? 1.569 -16.807 -9.534 0.60 15.00 81 LYS A O 1
ATOM 702 N N . TYR A 1 82 ? 3.595 -17.326 -10.360 1.00 12.88 82 TYR A N 1
ATOM 703 C CA . TYR A 1 82 ? 3.727 -18.516 -9.508 1.00 15.05 82 TYR A CA 1
ATOM 704 C C . TYR A 1 82 ? 4.203 -18.206 -8.092 1.00 13.10 82 TYR A C 1
ATOM 705 O O . TYR A 1 82 ? 4.268 -19.102 -7.247 1.00 15.95 82 TYR A O 1
ATOM 714 N N . GLY A 1 83 ? 4.534 -16.946 -7.825 1.00 12.77 83 GLY A N 1
ATOM 715 C CA . GLY A 1 83 ? 4.996 -16.570 -6.499 1.00 13.74 83 GLY A CA 1
ATOM 716 C C . GLY A 1 83 ? 3.931 -16.766 -5.429 1.00 14.18 83 GLY A C 1
ATOM 717 O O . GLY A 1 83 ? 2.725 -16.727 -5.712 1.00 14.68 83 GLY A O 1
ATOM 718 N N . GLU A 1 84 ? 4.372 -16.961 -4.187 1.00 15.24 84 GLU A N 1
ATOM 719 C CA . GLU A 1 84 ? 3.435 -17.152 -3.080 1.00 16.75 84 GLU A CA 1
ATOM 720 C C . GLU A 1 84 ? 3.601 -16.069 -2.012 1.00 16.71 84 GLU A C 1
ATOM 721 O O . GLU A 1 84 ? 3.094 -16.201 -0.894 1.00 19.62 84 GLU A O 1
ATOM 727 N N . LYS A 1 85 ? 4.304 -15.000 -2.373 1.00 16.04 85 LYS A N 1
ATOM 728 C CA . LYS A 1 85 ? 4.351 -13.769 -1.578 1.00 14.57 85 LYS A CA 1
ATOM 729 C C . LYS A 1 85 ? 3.932 -12.613 -2.466 1.00 13.82 85 LYS A C 1
ATOM 730 O O . LYS A 1 85 ? 4.245 -12.608 -3.655 1.00 14.23 85 LYS A O 1
ATOM 736 N N . ALA A 1 86 ? 3.241 -11.627 -1.905 1.00 13.12 86 ALA A N 1
ATOM 737 C CA . ALA A 1 86 ? 2.883 -10.444 -2.690 1.00 13.50 86 ALA A CA 1
ATOM 738 C C . ALA A 1 86 ? 4.105 -9.562 -2.947 1.00 13.44 86 ALA A C 1
ATOM 739 O O . ALA A 1 86 ? 5.094 -9.597 -2.210 1.00 13.25 86 ALA A O 1
ATOM 741 N N . HIS A 1 87 ? 4.026 -8.748 -3.990 1.00 12.68 87 HIS A N 1
ATOM 742 C CA . HIS A 1 87 ? 5.118 -7.859 -4.322 1.00 12.46 87 HIS A CA 1
ATOM 743 C C . HIS A 1 87 ? 5.360 -6.834 -3.219 1.00 12.20 87 HIS A C 1
ATOM 744 O O . HIS A 1 87 ? 6.432 -6.244 -3.142 1.00 15.01 87 HIS A O 1
ATOM 751 N N . THR A 1 88 ? 4.366 -6.641 -2.353 1.00 12.69 88 THR A N 1
ATOM 752 C CA . THR A 1 88 ? 4.467 -5.664 -1.278 1.00 15.31 88 THR A CA 1
ATOM 753 C C . THR A 1 88 ? 4.881 -6.303 0.055 1.00 15.85 88 THR A C 1
ATOM 754 O O . THR A 1 88 ? 4.917 -5.634 1.097 1.00 20.56 88 THR A O 1
ATOM 758 N N . ALA A 1 89 ? 5.231 -7.588 0.020 1.00 15.13 89 ALA A N 1
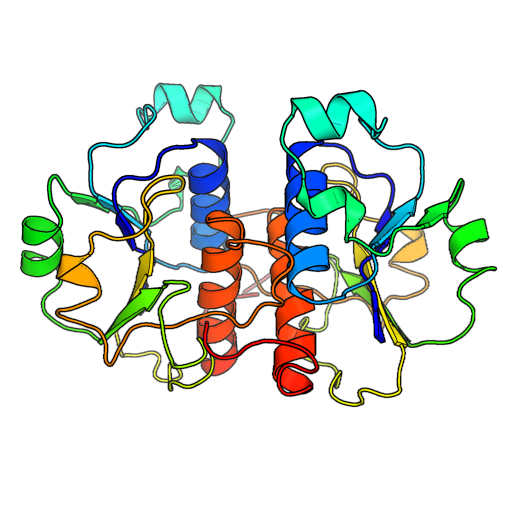ATOM 759 C CA . ALA A 1 89 ? 5.560 -8.324 1.246 1.00 16.82 89 ALA A CA 1
ATOM 760 C C . ALA A 1 89 ? 6.960 -8.030 1.813 1.00 18.50 89 ALA A C 1
ATOM 761 O O . ALA A 1 89 ? 7.233 -8.341 2.981 1.00 21.09 89 ALA A O 1
ATOM 763 N N . PHE A 1 90 ? 7.850 -7.472 0.989 1.00 15.63 90 PHE A N 1
ATOM 764 C CA . PHE A 1 90 ? 9.214 -7.186 1.430 1.00 14.74 90 PHE A CA 1
ATOM 765 C C . PHE A 1 90 ? 9.450 -5.694 1.649 1.00 15.10 90 PHE A C 1
ATOM 766 O O . PHE A 1 90 ? 8.749 -4.839 1.087 1.00 16.83 90 PHE A O 1
ATOM 774 N N . ASP A 1 91 ? 10.455 -5.408 2.468 1.00 14.33 91 ASP A N 1
ATOM 775 C CA . ASP A 1 91 ? 10.889 -4.054 2.799 1.00 15.51 91 ASP A CA 1
ATOM 776 C C . ASP A 1 91 ? 11.901 -3.572 1.751 1.00 13.39 91 ASP A C 1
ATOM 777 O O . ASP A 1 91 ? 12.975 -4.165 1.623 1.00 17.67 91 ASP A O 1
ATOM 782 N N . TYR A 1 92 ? 11.556 -2.534 0.985 1.00 14.42 92 TYR A N 1
ATOM 783 C CA . TYR A 1 92 ? 12.487 -1.950 0.019 1.00 13.49 92 TYR A CA 1
ATOM 784 C C . TYR A 1 92 ? 12.912 -0.551 0.440 1.00 15.19 92 TYR A C 1
ATOM 785 O O . TYR A 1 92 ? 13.338 0.231 -0.395 1.00 16.56 92 TYR A O 1
ATOM 794 N N . SER A 1 93 ? 12.793 -0.229 1.725 1.00 15.43 93 SER A N 1
ATOM 795 C CA . SER A 1 93 ? 12.906 1.173 2.150 1.00 15.34 93 SER A CA 1
ATOM 796 C C . SER A 1 93 ? 14.327 1.663 2.346 1.00 16.49 93 SER A C 1
ATOM 797 O O . SER A 1 93 ? 14.542 2.870 2.543 1.00 18.14 93 SER A O 1
ATOM 800 N N . LYS A 1 94 ? 15.302 0.759 2.303 1.00 18.24 94 LYS A N 1
ATOM 801 C CA . LYS A 1 94 ? 16.680 1.149 2.588 1.00 21.18 94 LYS A CA 1
ATOM 802 C C . LYS A 1 94 ? 17.366 1.658 1.332 1.00 22.40 94 LYS A C 1
ATOM 803 O O . LYS A 1 94 ? 17.763 0.874 0.468 1.00 22.39 94 LYS A O 1
ATOM 809 N N . ARG A 1 95 ? 17.498 2.976 1.227 1.00 21.04 95 ARG A N 1
ATOM 810 C CA . ARG A 1 95 ? 18.009 3.579 -0.001 1.00 20.95 95 ARG A CA 1
ATOM 811 C C . ARG A 1 95 ? 19.423 3.117 -0.341 1.00 21.91 95 ARG A C 1
ATOM 812 O O . ARG A 1 95 ? 19.797 3.064 -1.519 1.00 24.18 95 ARG A O 1
ATOM 820 N N . GLU A 1 96 ? 20.198 2.764 0.683 1.00 22.31 96 GLU A N 1
ATOM 821 C CA . GLU A 1 96 ? 21.583 2.341 0.485 1.00 25.04 96 GLU A CA 1
ATOM 822 C C . GLU A 1 96 ? 21.733 0.938 -0.111 1.00 22.49 96 GLU A C 1
ATOM 823 O O . GLU A 1 96 ? 22.804 0.596 -0.605 1.00 25.12 96 GLU A O 1
ATOM 829 N N . LYS A 1 97 ? 20.683 0.119 -0.055 1.00 18.03 97 LYS A N 1
ATOM 830 C CA . LYS A 1 97 ? 20.748 -1.229 -0.634 1.00 16.22 97 LYS A CA 1
ATOM 831 C C . LYS A 1 97 ? 20.473 -1.207 -2.130 1.00 16.25 97 LYS A C 1
ATOM 832 O O . LYS A 1 97 ? 19.910 -0.242 -2.641 1.00 17.18 97 LYS A O 1
ATOM 838 N N . ASP A 1 98 ? 20.876 -2.276 -2.817 1.00 15.20 98 ASP A N 1
ATOM 839 C CA . ASP A 1 98 ? 20.536 -2.468 -4.225 1.00 15.30 98 ASP A CA 1
ATOM 840 C C . ASP A 1 98 ? 19.465 -3.531 -4.370 1.00 15.61 98 ASP A C 1
ATOM 841 O O . ASP A 1 98 ? 19.707 -4.699 -4.072 1.00 18.58 98 ASP A O 1
ATOM 846 N N . TYR A 1 99 ? 18.294 -3.116 -4.842 1.00 13.76 99 TYR A N 1
ATOM 847 C CA . TYR A 1 99 ? 17.156 -4.006 -5.040 1.00 11.76 99 TYR A CA 1
ATOM 848 C C . TYR A 1 99 ? 16.995 -4.299 -6.508 1.00 12.26 99 TYR A C 1
ATOM 849 O O . TYR A 1 99 ? 16.857 -3.376 -7.304 1.00 14.09 99 TYR A O 1
ATOM 858 N N . TYR A 1 100 ? 16.998 -5.579 -6.851 1.00 11.72 100 TYR A N 1
ATOM 859 C CA . TYR A 1 100 ? 16.848 -6.018 -8.230 1.00 11.56 100 TYR A CA 1
ATOM 860 C C . TYR A 1 100 ? 15.528 -6.743 -8.387 1.00 12.21 100 TYR A C 1
ATOM 861 O O . TYR A 1 100 ? 15.237 -7.687 -7.647 1.00 14.49 100 TYR A O 1
ATOM 870 N N . PHE A 1 101 ? 14.728 -6.302 -9.342 1.00 10.75 101 PHE A N 1
ATOM 871 C CA . PHE A 1 101 ? 13.485 -6.975 -9.663 1.00 8.90 101 PHE A CA 1
ATOM 872 C C . PHE A 1 101 ? 13.623 -7.600 -11.037 1.00 9.74 101 PHE A C 1
ATOM 873 O O . PHE A 1 101 ? 13.912 -6.896 -12.012 1.00 10.93 101 PHE A O 1
ATOM 881 N N . VAL A 1 102 ? 13.464 -8.923 -11.098 1.00 10.77 102 VAL A N 1
ATOM 882 C CA . VAL A 1 102 ? 13.763 -9.680 -12.320 1.00 9.75 102 VAL A CA 1
ATOM 883 C C . VAL A 1 102 ? 12.455 -10.143 -12.956 1.00 9.34 102 VAL A C 1
ATOM 884 O O . VAL A 1 102 ? 11.609 -10.731 -12.283 1.00 10.52 102 VAL A O 1
ATOM 888 N N . PHE A 1 103 ? 12.295 -9.854 -14.246 1.00 9.42 103 PHE A N 1
ATOM 889 C CA . PHE A 1 103 ? 11.059 -10.120 -14.964 1.00 8.94 103 PHE A CA 1
ATOM 890 C C . PHE A 1 103 ? 11.283 -11.101 -16.099 1.00 9.00 103 PHE A C 1
ATOM 891 O O . PHE A 1 103 ? 12.345 -11.082 -16.729 1.00 10.26 103 PHE A O 1
ATOM 899 N N . GLY A 1 104 ? 10.271 -11.927 -16.380 1.00 8.10 104 GLY A N 1
ATOM 900 C CA . GLY A 1 104 ? 10.371 -12.896 -17.455 1.00 8.92 104 GLY A CA 1
ATOM 901 C C . GLY A 1 104 ? 9.925 -12.411 -18.825 1.00 10.21 104 GLY A C 1
ATOM 902 O O . GLY A 1 104 ? 9.501 -11.262 -18.997 1.00 11.46 104 GLY A O 1
ATOM 903 N N . ARG A 1 105 ? 9.996 -13.312 -19.803 1.00 10.15 105 ARG A N 1
ATOM 904 C CA . ARG A 1 105 ? 9.567 -13.014 -21.167 1.00 11.11 105 ARG A CA 1
ATOM 905 C C . ARG A 1 105 ? 8.057 -12.854 -21.228 1.00 11.52 105 ARG A C 1
ATOM 906 O O . ARG A 1 105 ? 7.348 -13.531 -20.505 1.00 11.79 105 ARG A O 1
ATOM 914 N N . GLU A 1 106 ? 7.571 -12.000 -22.125 1.00 10.69 106 GLU A N 1
ATOM 915 C CA . GLU A 1 106 ? 6.120 -11.802 -22.271 1.00 11.16 106 GLU A CA 1
ATOM 916 C C . GLU A 1 106 ? 5.388 -13.115 -22.541 1.00 11.98 106 GLU A C 1
ATOM 917 O O . GLU A 1 106 ? 4.254 -13.301 -22.104 1.00 13.82 106 GLU A O 1
ATOM 923 N N . THR A 1 107 ? 6.033 -14.032 -23.258 1.00 10.98 107 THR A N 1
ATOM 924 C CA . THR A 1 107 ? 5.399 -15.306 -23.567 1.00 11.71 107 THR A CA 1
ATOM 925 C C . THR A 1 107 ? 5.801 -16.406 -22.574 1.00 11.66 107 THR A C 1
ATOM 926 O O . THR A 1 107 ? 4.941 -16.970 -21.883 1.00 14.92 107 THR A O 1
ATOM 930 N N . ASN A 1 108 ? 7.102 -16.678 -22.455 1.00 12.72 108 ASN A N 1
ATOM 931 C CA . ASN A 1 108 ? 7.558 -17.808 -21.637 1.00 11.97 108 ASN A CA 1
ATOM 932 C C . ASN A 1 108 ? 7.625 -17.551 -20.136 1.00 13.08 108 ASN A C 1
ATOM 933 O O . ASN A 1 108 ? 7.725 -18.502 -19.364 1.00 15.40 108 ASN A O 1
ATOM 938 N N . GLY A 1 109 ? 7.611 -16.285 -19.725 1.00 12.00 109 GLY A N 1
ATOM 939 C CA . GLY A 1 109 ? 7.917 -15.944 -18.344 1.00 11.18 109 GLY A CA 1
ATOM 940 C C . GLY A 1 109 ? 9.371 -16.228 -17.985 1.00 10.50 109 GLY A C 1
ATOM 941 O O . GLY A 1 109 ? 10.248 -16.204 -18.847 1.00 13.72 109 GLY A O 1
ATOM 942 N N . LEU A 1 110 ? 9.627 -16.467 -16.701 1.00 11.61 110 LEU A N 1
ATOM 943 C CA . LEU A 1 110 ? 10.952 -16.847 -16.221 1.00 12.15 110 LEU A CA 1
ATOM 944 C C . LEU A 1 110 ? 11.180 -18.331 -16.370 1.00 14.48 110 LEU A C 1
ATOM 945 O O . LEU A 1 110 ? 10.239 -19.108 -16.255 1.00 15.51 110 LEU A O 1
ATOM 950 N N . PRO A 1 111 ? 12.434 -18.736 -16.596 1.00 17.57 111 PRO A N 1
ATOM 951 C CA . PRO A 1 111 ? 12.730 -20.172 -16.623 1.00 17.56 111 PRO A CA 1
ATOM 952 C C . PRO A 1 111 ? 12.333 -20.859 -15.313 1.00 19.22 111 PRO A C 1
ATOM 953 O O . PRO A 1 111 ? 12.433 -20.259 -14.225 1.00 17.72 111 PRO A O 1
ATOM 957 N N . ALA A 1 112 ? 11.876 -22.101 -15.422 1.00 19.99 112 ALA A N 1
ATOM 958 C CA . ALA A 1 112 ? 11.383 -22.822 -14.258 1.00 20.04 112 ALA A CA 1
ATOM 959 C C . ALA A 1 112 ? 12.469 -22.982 -13.201 1.00 19.45 112 ALA A C 1
ATOM 960 O O . ALA A 1 112 ? 12.198 -22.890 -12.003 1.00 20.83 112 ALA A O 1
ATOM 962 N N . ASN A 1 113 ? 13.700 -23.229 -13.633 1.00 20.74 113 ASN A N 1
ATOM 963 C CA . ASN A 1 113 ? 14.763 -23.463 -12.667 1.00 22.05 113 ASN A CA 1
ATOM 964 C C . ASN A 1 113 ? 15.090 -22.182 -11.902 1.00 19.50 113 ASN A C 1
ATOM 965 O O . ASN A 1 113 ? 15.478 -22.236 -10.742 1.00 21.63 113 ASN A O 1
ATOM 970 N N . VAL A 1 114 ? 14.918 -21.031 -12.543 1.00 17.60 114 VAL A N 1
ATOM 971 C CA . VAL A 1 114 ? 15.153 -19.766 -11.855 1.00 16.82 114 VAL A CA 1
ATOM 972 C C . VAL A 1 114 ? 14.109 -19.562 -10.765 1.00 16.37 114 VAL A C 1
ATOM 973 O O . VAL A 1 114 ? 14.435 -19.161 -9.638 1.00 17.10 114 VAL A O 1
ATOM 977 N N . ILE A 1 115 ? 12.851 -19.849 -11.094 1.00 14.17 115 ILE A N 1
ATOM 978 C CA . ILE A 1 115 ? 11.777 -19.756 -10.114 1.00 14.33 115 ILE A CA 1
ATOM 979 C C . ILE A 1 115 ? 12.004 -20.739 -8.964 1.00 16.08 115 ILE A C 1
ATOM 980 O O . ILE A 1 115 ? 11.901 -20.367 -7.798 1.00 18.33 115 ILE A O 1
ATOM 985 N N A GLU A 1 116 ? 12.333 -21.985 -9.288 0.55 17.29 116 GLU A N 1
ATOM 986 N N B GLU A 1 116 ? 12.320 -21.985 -9.304 0.45 17.94 116 GLU A N 1
ATOM 987 C CA A GLU A 1 116 ? 12.543 -22.997 -8.255 0.55 20.54 116 GLU A CA 1
ATOM 988 C CA B GLU A 1 116 ? 12.572 -23.014 -8.302 0.45 21.45 116 GLU A CA 1
ATOM 989 C C A GLU A 1 116 ? 13.733 -22.694 -7.341 0.55 21.64 116 GLU A C 1
ATOM 990 C C B GLU A 1 116 ? 13.713 -22.654 -7.352 0.45 21.89 116 GLU A C 1
ATOM 991 O O A GLU A 1 116 ? 13.656 -22.893 -6.125 0.55 22.56 116 GLU A O 1
ATOM 992 O O B GLU A 1 116 ? 13.582 -22.774 -6.132 0.45 22.89 116 GLU A O 1
ATOM 1003 N N . GLU A 1 117 ? 14.835 -22.225 -7.917 1.00 21.48 117 GLU A N 1
ATOM 1004 C CA . GLU A 1 117 ? 16.037 -21.967 -7.117 1.00 22.55 117 GLU A CA 1
ATOM 1005 C C . GLU A 1 117 ? 15.871 -20.757 -6.208 1.00 19.71 117 GLU A C 1
ATOM 1006 O O . GLU A 1 117 ? 16.570 -20.623 -5.198 1.00 21.13 117 GLU A O 1
ATOM 1012 N N . ASN A 1 118 ? 14.931 -19.886 -6.558 1.00 16.36 118 ASN A N 1
ATOM 1013 C CA . ASN A 1 118 ? 14.753 -18.636 -5.834 1.00 14.79 118 ASN A CA 1
ATOM 1014 C C . ASN A 1 118 ? 13.351 -18.450 -5.275 1.00 14.26 118 ASN A C 1
ATOM 1015 O O . ASN A 1 118 ? 12.884 -17.317 -5.125 1.00 15.62 118 ASN A O 1
ATOM 1020 N N . PHE A 1 119 ? 12.674 -19.549 -4.958 1.00 14.39 119 PHE A N 1
ATOM 1021 C CA . PHE A 1 119 ? 11.230 -19.460 -4.761 1.00 15.50 119 PHE A CA 1
ATOM 1022 C C . PHE A 1 119 ? 10.816 -18.549 -3.609 1.00 15.59 119 PHE A C 1
ATOM 1023 O O . PHE A 1 119 ? 9.780 -17.879 -3.704 1.00 13.72 119 PHE A O 1
ATOM 1031 N N A ASP A 1 120 ? 11.589 -18.511 -2.528 0.59 15.73 120 ASP A N 1
ATOM 1032 N N B ASP A 1 120 ? 11.614 -18.523 -2.540 0.41 15.89 120 ASP A N 1
ATOM 1033 C CA A ASP A 1 120 ? 11.202 -17.660 -1.402 0.59 16.40 120 ASP A CA 1
ATOM 1034 C CA B ASP A 1 120 ? 11.352 -17.650 -1.389 0.41 16.76 120 ASP A CA 1
ATOM 1035 C C A ASP A 1 120 ? 11.402 -16.164 -1.684 0.59 16.02 120 ASP A C 1
ATOM 1036 C C B ASP A 1 120 ? 11.258 -16.185 -1.774 0.41 15.09 120 ASP A C 1
ATOM 1037 O O A ASP A 1 120 ? 11.076 -15.329 -0.838 0.59 16.36 120 ASP A O 1
ATOM 1038 O O B ASP A 1 120 ? 10.621 -15.394 -1.081 0.41 13.51 120 ASP A O 1
ATOM 1047 N N . HIS A 1 121 ? 11.923 -15.831 -2.867 1.00 15.06 121 HIS A N 1
ATOM 1048 C CA . HIS A 1 121 ? 11.991 -14.445 -3.321 1.00 14.28 121 HIS A CA 1
ATOM 1049 C C . HIS A 1 121 ? 11.185 -14.221 -4.591 1.00 11.36 121 HIS A C 1
ATOM 1050 O O . HIS A 1 121 ? 11.356 -13.211 -5.266 1.00 12.51 121 HIS A O 1
ATOM 1057 N N . CYS A 1 122 ? 10.299 -15.160 -4.901 1.00 11.48 122 CYS A N 1
ATOM 1058 C CA . CYS A 1 122 ? 9.364 -14.988 -6.008 1.00 11.50 122 CYS A CA 1
ATOM 1059 C C . CYS A 1 122 ? 8.125 -14.251 -5.544 1.00 10.81 122 CYS A C 1
ATOM 1060 O O . CYS A 1 122 ? 7.498 -14.642 -4.549 1.00 13.95 122 CYS A O 1
ATOM 1063 N N . LEU A 1 123 ? 7.801 -13.173 -6.253 1.00 10.30 123 LEU A N 1
ATOM 1064 C CA . LEU A 1 123 ? 6.709 -12.277 -5.889 1.00 9.30 123 LEU A CA 1
ATOM 1065 C C . LEU A 1 123 ? 5.627 -12.309 -6.940 1.00 10.33 123 LEU A C 1
ATOM 1066 O O . LEU A 1 123 ? 5.911 -12.138 -8.142 1.00 10.67 123 LEU A O 1
ATOM 1071 N N . ARG A 1 124 ? 4.397 -12.519 -6.477 1.00 10.40 124 ARG A N 1
ATOM 1072 C CA . ARG A 1 124 ? 3.196 -12.457 -7.302 1.00 9.30 124 ARG A CA 1
ATOM 1073 C C . ARG A 1 124 ? 2.402 -11.187 -7.006 1.00 10.32 124 ARG A C 1
ATOM 1074 O O . ARG A 1 12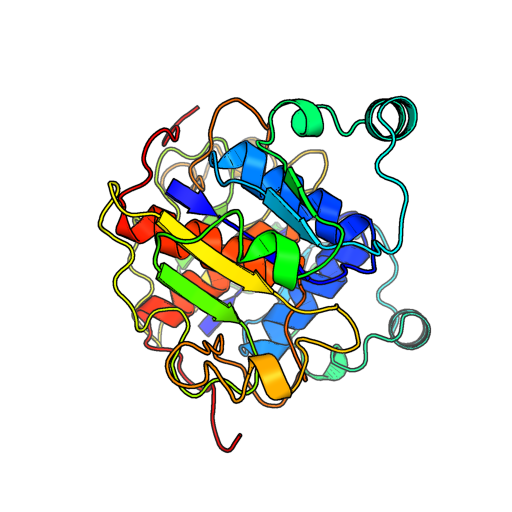4 ? 1.983 -10.955 -5.864 1.00 11.56 124 ARG A O 1
ATOM 1082 N N . ILE A 1 125 ? 2.216 -10.341 -8.015 1.00 10.27 125 ILE A N 1
ATOM 1083 C CA . ILE A 1 125 ? 1.246 -9.253 -7.891 1.00 10.07 125 ILE A CA 1
ATOM 1084 C C . ILE A 1 125 ? -0.145 -9.894 -7.890 1.00 10.13 125 ILE A C 1
ATOM 1085 O O . ILE A 1 125 ? -0.494 -10.619 -8.820 1.00 10.75 125 ILE A O 1
ATOM 1090 N N . PRO A 1 126 ? -0.955 -9.637 -6.844 1.00 9.88 126 PRO A N 1
ATOM 1091 C CA . PRO A 1 126 ? -2.248 -10.330 -6.734 1.00 10.23 126 PRO A CA 1
ATOM 1092 C C . PRO A 1 126 ? -3.165 -10.076 -7.936 1.00 10.78 126 PRO A C 1
ATOM 1093 O O . PRO A 1 126 ? -3.196 -8.966 -8.471 1.00 10.78 126 PRO A O 1
ATOM 1097 N N . MET A 1 127 ? -3.891 -11.111 -8.349 1.00 10.96 127 MET A N 1
ATOM 1098 C CA . MET A 1 127 ? -4.805 -11.045 -9.490 1.00 10.92 127 MET A CA 1
ATOM 1099 C C . MET A 1 127 ? -6.020 -11.928 -9.262 1.00 11.78 127 MET A C 1
ATOM 1100 O O . MET A 1 127 ? -5.956 -12.905 -8.521 1.00 13.94 127 MET A O 1
ATOM 1105 N N . THR A 1 128 ? -7.118 -11.586 -9.927 1.00 11.72 128 THR A N 1
ATOM 1106 C CA . THR A 1 128 ? -8.230 -12.505 -10.118 1.00 12.00 128 THR A CA 1
ATOM 1107 C C . THR A 1 128 ? -7.860 -13.633 -11.082 1.00 13.60 128 THR A C 1
ATOM 1108 O O . THR A 1 128 ? -6.769 -13.642 -11.653 1.00 13.99 128 THR A O 1
ATOM 1112 N N . ASP A 1 129 ? -8.782 -14.570 -11.286 1.00 14.47 129 ASP A N 1
ATOM 1113 C CA . ASP A 1 129 ? -8.575 -15.647 -12.248 1.00 16.86 129 ASP A CA 1
ATOM 1114 C C . ASP A 1 129 ? -8.995 -15.277 -13.681 1.00 17.65 129 ASP A C 1
ATOM 1115 O O . ASP A 1 129 ? -9.060 -16.143 -14.544 1.00 19.41 129 ASP A O 1
ATOM 1120 N N . LYS A 1 130 ? -9.250 -13.996 -13.935 1.00 15.71 130 LYS A N 1
ATOM 1121 C CA . LYS A 1 130 ? -9.775 -13.559 -15.234 1.00 13.58 130 LYS A CA 1
ATOM 1122 C C . LYS A 1 130 ? -8.671 -13.266 -16.251 1.00 15.84 130 LYS A C 1
ATOM 1123 O O . LYS A 1 130 ? -8.947 -13.093 -17.440 1.00 19.03 130 LYS A O 1
ATOM 1129 N N . VAL A 1 131 ? -7.435 -13.178 -15.778 1.00 13.86 131 VAL A N 1
ATOM 1130 C CA . VAL A 1 131 ? -6.275 -13.077 -16.659 1.00 15.69 131 VAL A CA 1
ATOM 1131 C C . VAL A 1 131 ? -5.227 -14.087 -16.211 1.00 19.77 131 VAL A C 1
ATOM 1132 O O . VAL A 1 131 ? -5.249 -14.557 -15.071 1.00 20.68 131 VAL A O 1
ATOM 1136 N N . ARG A 1 132 ? -4.306 -14.415 -17.106 1.00 21.11 132 ARG A N 1
ATOM 1137 C CA . ARG A 1 132 ? -3.209 -15.308 -16.760 1.00 21.27 132 ARG A CA 1
ATOM 1138 C C . ARG A 1 132 ? -2.039 -14.537 -16.171 1.00 20.09 132 ARG A C 1
ATOM 1139 O O . ARG A 1 132 ? -1.256 -15.073 -15.391 1.00 21.65 132 ARG A O 1
ATOM 1147 N N . SER A 1 133 ? -1.935 -13.268 -16.544 1.00 17.18 133 SER A N 1
ATOM 1148 C CA . SER A 1 133 ? -0.804 -12.446 -16.165 1.00 15.28 133 SER A CA 1
ATOM 1149 C C . SER A 1 133 ? -1.098 -10.991 -16.477 1.00 12.36 133 SER A C 1
ATOM 1150 O O . SER A 1 133 ? -2.002 -10.685 -17.258 1.00 13.20 133 SER A O 1
ATOM 1153 N N . LEU A 1 134 ? -0.331 -10.103 -15.857 1.00 11.53 134 LEU A N 1
ATOM 1154 C CA . LEU A 1 134 ? -0.350 -8.683 -16.191 1.00 10.21 134 LEU A CA 1
ATOM 1155 C C . LEU A 1 134 ? 0.609 -8.374 -17.329 1.00 9.40 134 LEU A C 1
ATOM 1156 O O . LEU A 1 134 ? 1.490 -9.171 -17.645 1.00 11.44 134 LEU A O 1
ATOM 1161 N N . ASN A 1 135 ? 0.462 -7.200 -17.928 1.00 10.82 135 ASN A N 1
ATOM 1162 C CA . ASN A 1 135 ? 1.402 -6.760 -18.956 1.00 10.66 135 ASN A CA 1
ATOM 1163 C C . ASN A 1 135 ? 2.795 -6.536 -18.340 1.00 9.52 135 ASN A C 1
ATOM 1164 O O . ASN A 1 135 ? 2.900 -5.991 -17.238 1.00 10.73 135 ASN A O 1
ATOM 1169 N N . LEU A 1 136 ? 3.847 -6.971 -19.038 1.00 9.87 136 LEU A N 1
ATOM 1170 C CA . LEU A 1 136 ? 5.225 -6.842 -18.548 1.00 8.92 136 LEU A CA 1
ATOM 1171 C C . LEU A 1 136 ? 5.592 -5.420 -18.093 1.00 9.52 136 LEU A C 1
ATOM 1172 O O . LEU A 1 136 ? 6.082 -5.238 -16.981 1.00 10.74 136 LEU A O 1
ATOM 1177 N N . SER A 1 137 ? 5.346 -4.410 -18.932 1.00 10.18 137 SER A N 1
ATOM 1178 C CA . SER A 1 137 ? 5.755 -3.056 -18.567 1.00 9.45 137 SER A CA 1
ATOM 1179 C C . SER A 1 137 ? 4.929 -2.533 -17.388 1.00 9.88 137 SER A C 1
ATOM 1180 O O . SER A 1 137 ? 5.468 -1.814 -16.551 1.00 10.41 137 SER A O 1
ATOM 1183 N N . ASN A 1 138 ? 3.645 -2.915 -17.296 1.00 9.96 138 ASN A N 1
ATOM 1184 C CA . ASN A 1 138 ? 2.836 -2.523 -16.142 1.00 10.48 138 ASN A CA 1
ATOM 1185 C C . ASN A 1 138 ? 3.418 -3.107 -14.847 1.00 10.02 138 ASN A C 1
ATOM 1186 O O . ASN A 1 138 ? 3.459 -2.426 -13.815 1.00 10.50 138 ASN A O 1
ATOM 1191 N N . THR A 1 139 ? 3.846 -4.369 -14.884 1.00 9.66 139 THR A N 1
ATOM 1192 C CA . THR A 1 139 ? 4.388 -4.986 -13.672 1.00 10.50 139 THR A CA 1
ATOM 1193 C C . THR A 1 139 ? 5.688 -4.305 -13.239 1.00 8.84 139 THR A C 1
ATOM 1194 O O . THR A 1 139 ? 5.909 -4.109 -12.042 1.00 10.72 139 THR A O 1
ATOM 1198 N N . ALA A 1 140 ? 6.534 -3.925 -14.195 1.00 8.58 140 ALA A N 1
ATOM 1199 C CA . ALA A 1 140 ? 7.761 -3.219 -13.857 1.00 9.44 140 ALA A CA 1
ATOM 1200 C C . ALA A 1 140 ? 7.454 -1.856 -13.242 1.00 10.15 140 ALA A C 1
ATOM 1201 O O . ALA A 1 140 ? 8.098 -1.457 -12.270 1.00 10.52 140 ALA A O 1
ATOM 1203 N N . ALA A 1 141 ? 6.459 -1.155 -13.787 1.00 11.29 141 ALA A N 1
ATOM 1204 C CA . ALA A 1 141 ? 6.083 0.164 -13.273 1.00 11.06 141 ALA A CA 1
ATOM 1205 C C . ALA A 1 141 ? 5.547 0.048 -11.844 1.00 8.87 141 ALA A C 1
ATOM 1206 O O . ALA A 1 141 ? 5.878 0.862 -10.974 1.00 11.33 141 ALA A O 1
ATOM 1208 N N . ILE A 1 142 ? 4.717 -0.961 -11.598 1.00 9.26 142 ILE A N 1
ATOM 1209 C CA . ILE A 1 142 ? 4.195 -1.202 -10.253 1.00 9.66 142 ILE A CA 1
ATOM 1210 C C . ILE A 1 142 ? 5.311 -1.467 -9.248 1.00 10.02 142 ILE A C 1
ATOM 1211 O O . ILE A 1 142 ? 5.309 -0.899 -8.146 1.00 11.37 142 ILE A O 1
ATOM 1216 N N . LEU A 1 143 ? 6.265 -2.318 -9.614 1.00 9.10 143 LEU A N 1
ATOM 1217 C CA . LEU A 1 143 ? 7.344 -2.636 -8.685 1.00 9.93 143 LEU A CA 1
ATOM 1218 C C . LEU A 1 143 ? 8.264 -1.431 -8.460 1.00 10.47 143 LEU A C 1
ATOM 1219 O O . LEU A 1 143 ? 8.644 -1.139 -7.304 1.00 12.28 143 LEU A O 1
ATOM 1224 N N . ILE A 1 144 ? 8.638 -0.741 -9.539 1.00 9.54 144 ILE A N 1
ATOM 1225 C CA . ILE A 1 144 ? 9.466 0.457 -9.402 1.00 9.36 144 ILE A CA 1
ATOM 1226 C C . ILE A 1 144 ? 8.828 1.444 -8.432 1.00 10.19 144 ILE A C 1
ATOM 1227 O O . ILE A 1 144 ? 9.458 1.908 -7.483 1.00 11.28 144 ILE A O 1
ATOM 1232 N N . TYR A 1 145 ? 7.553 1.744 -8.636 1.00 11.02 145 TYR A N 1
ATOM 1233 C CA . TYR A 1 145 ? 6.956 2.758 -7.798 1.00 11.39 145 TYR A CA 1
ATOM 1234 C C . TYR A 1 145 ? 6.565 2.248 -6.406 1.00 11.42 145 TYR A C 1
ATOM 1235 O O . TYR A 1 145 ? 6.397 3.057 -5.489 1.00 14.14 145 TYR A O 1
ATOM 1244 N N . GLU A 1 146 ? 6.482 0.930 -6.216 1.00 11.01 146 GLU A N 1
ATOM 1245 C CA . GLU A 1 146 ? 6.350 0.411 -4.857 1.00 11.94 146 GLU A CA 1
ATOM 1246 C C . GLU A 1 146 ? 7.655 0.626 -4.091 1.00 11.81 146 GLU A C 1
ATOM 1247 O O . GLU A 1 146 ? 7.635 1.031 -2.919 1.00 12.75 146 GLU A O 1
ATOM 1253 N N . ALA A 1 147 ? 8.793 0.339 -4.727 1.00 11.03 147 ALA A N 1
ATOM 1254 C CA . ALA A 1 147 ? 10.075 0.579 -4.065 1.00 12.32 147 ALA A CA 1
ATOM 1255 C C . ALA A 1 147 ? 10.255 2.079 -3.783 1.00 13.27 147 ALA A C 1
ATOM 1256 O O . ALA A 1 147 ? 10.658 2.468 -2.683 1.00 13.22 147 ALA A O 1
ATOM 1258 N N . PHE A 1 148 ? 9.927 2.929 -4.753 1.00 12.96 148 PHE A N 1
ATOM 1259 C CA . PHE A 1 148 ? 10.133 4.358 -4.531 1.00 11.43 148 PHE A CA 1
ATOM 1260 C C . PHE A 1 148 ? 9.144 4.923 -3.506 1.00 12.91 148 PHE A C 1
ATOM 1261 O O . PHE A 1 148 ? 9.499 5.829 -2.751 1.00 14.67 148 PHE A O 1
ATOM 1269 N N . ARG A 1 149 ? 7.929 4.375 -3.448 1.00 12.25 149 ARG A N 1
ATOM 1270 C CA . ARG A 1 149 ? 7.002 4.735 -2.362 1.00 12.51 149 ARG A CA 1
ATOM 1271 C C . ARG A 1 149 ? 7.633 4.441 -0.999 1.00 14.10 149 ARG A C 1
ATOM 1272 O O . ARG A 1 149 ? 7.647 5.295 -0.107 1.00 15.50 149 ARG A O 1
ATOM 1280 N N . GLN A 1 150 ? 8.167 3.234 -0.842 1.00 13.54 150 GLN A N 1
ATOM 1281 C CA . GLN A 1 150 ? 8.756 2.846 0.436 1.00 13.94 150 GLN A CA 1
ATOM 1282 C C . GLN A 1 150 ? 9.976 3.705 0.793 1.00 14.34 150 GLN A C 1
ATOM 1283 O O . GLN A 1 150 ? 10.273 3.913 1.980 1.00 15.54 150 GLN A O 1
ATOM 1289 N N . GLN A 1 151 ? 10.672 4.210 -0.227 1.00 13.78 151 GLN A N 1
ATOM 1290 C CA . GLN A 1 151 ? 11.868 5.042 -0.017 1.00 13.91 151 GLN A CA 1
ATOM 1291 C C . GLN A 1 151 ? 11.555 6.541 0.018 1.00 14.71 151 GLN A C 1
ATOM 1292 O O . GLN A 1 151 ? 12.462 7.362 0.146 1.00 15.33 151 GLN A O 1
ATOM 1298 N N A ASN A 1 152 ? 10.273 6.879 -0.076 0.64 14.60 152 ASN A N 1
ATOM 1299 N N B ASN A 1 152 ? 10.275 6.881 -0.109 0.36 14.81 152 ASN A N 1
ATOM 1300 C CA A ASN A 1 152 ? 9.818 8.268 -0.118 0.64 16.12 152 ASN A CA 1
ATOM 1301 C CA B ASN A 1 152 ? 9.819 8.273 -0.118 0.36 16.03 152 ASN A CA 1
ATOM 1302 C C A ASN A 1 152 ? 10.450 9.054 -1.266 0.64 15.68 152 ASN A C 1
ATOM 1303 C C B ASN A 1 152 ? 10.385 9.080 -1.281 0.36 15.59 152 ASN A C 1
ATOM 1304 O O A ASN A 1 152 ? 10.956 10.163 -1.078 0.64 17.89 152 ASN A O 1
ATOM 1305 O O B ASN A 1 152 ? 10.778 10.236 -1.119 0.36 16.59 152 ASN A O 1
ATOM 1314 N N . TYR A 1 153 ? 10.418 8.445 -2.449 1.00 14.72 153 TYR A N 1
ATOM 1315 C CA . TYR A 1 153 ? 10.711 9.105 -3.723 1.00 14.01 153 TYR A CA 1
ATOM 1316 C C . TYR A 1 153 ? 12.039 9.843 -3.810 1.00 14.47 153 TYR A C 1
ATOM 1317 O O . TYR A 1 153 ? 12.071 11.021 -4.165 1.00 15.74 153 TYR A O 1
ATOM 1326 N N . PRO A 1 154 ? 13.153 9.131 -3.534 1.00 15.31 154 PRO A N 1
ATOM 1327 C CA . PRO A 1 154 ? 14.476 9.761 -3.625 1.00 14.60 154 PRO A CA 1
ATOM 1328 C C . PRO A 1 154 ? 14.769 10.283 -5.032 1.00 16.09 154 PRO A C 1
ATOM 1329 O O . PRO A 1 154 ? 14.588 9.553 -6.023 1.00 15.23 154 PRO A O 1
ATOM 1333 N N . GLY A 1 155 ? 15.211 11.533 -5.113 1.00 18.89 155 GLY A N 1
ATOM 1334 C CA . GLY A 1 155 ? 15.657 12.113 -6.362 1.00 19.40 155 GLY A CA 1
ATOM 1335 C C . GLY A 1 155 ? 14.538 12.541 -7.285 1.00 17.43 155 GLY A C 1
ATOM 1336 O O . GLY A 1 155 ? 14.796 12.972 -8.409 1.00 20.84 155 GLY A O 1
ATOM 1337 N N . LEU A 1 156 ? 13.292 12.428 -6.827 1.00 15.65 156 LEU A N 1
ATOM 1338 C CA . LEU A 1 156 ? 12.164 12.696 -7.705 1.00 14.55 156 LEU A CA 1
ATOM 1339 C C . LEU A 1 156 ? 11.534 14.035 -7.382 1.00 15.69 156 LEU A C 1
ATOM 1340 O O . LEU A 1 156 ? 11.610 14.507 -6.248 1.00 19.69 156 LEU A O 1
ATOM 1345 N N . ASP A 1 157 ? 10.918 14.646 -8.388 1.00 17.33 157 ASP A N 1
ATOM 1346 C CA . ASP A 1 157 ? 10.219 15.901 -8.195 1.00 20.29 157 ASP A CA 1
ATOM 1347 C C . ASP A 1 157 ? 8.752 15.629 -7.879 1.00 22.68 157 ASP A C 1
ATOM 1348 O O . ASP A 1 157 ? 7.986 15.047 -8.690 1.00 19.48 157 ASP A O 1
ATOM 1353 N N . LEU A 1 158 ? 8.376 16.021 -6.669 1.00 28.12 158 LEU A N 1
ATOM 1354 C CA . LEU A 1 158 ? 7.011 15.835 -6.199 1.00 32.30 158 LEU A CA 1
ATOM 1355 C C . LEU A 1 158 ? 6.094 16.850 -6.872 1.00 33.24 158 LEU A C 1
ATOM 1356 O O . LEU A 1 158 ? 4.878 16.677 -6.908 1.00 33.84 158 LEU A O 1
ATOM 1361 N N . GLU A 1 159 ? 6.700 17.906 -7.406 1.00 34.38 159 GLU A N 1
ATOM 1362 C CA . GLU A 1 159 ? 5.987 18.949 -8.127 1.00 36.17 159 GLU A CA 1
ATOM 1363 C C . GLU A 1 159 ? 6.844 19.400 -9.312 1.00 37.48 159 GLU A C 1
ATOM 1364 O O . GLU A 1 159 ? 8.069 19.296 -9.264 1.00 36.72 159 GLU A O 1
ATOM 1370 N N . ILE A 1 160 ? 6.213 19.878 -10.381 1.00 39.96 160 ILE A N 1
ATOM 1371 C CA . ILE A 1 160 ? 6.970 20.363 -11.535 1.00 42.57 160 ILE A CA 1
ATOM 1372 C C . ILE A 1 160 ? 7.848 21.544 -11.149 1.00 44.53 160 ILE A C 1
ATOM 1373 O O . ILE A 1 160 ? 7.343 22.588 -10.741 1.00 46.54 160 ILE A O 1
ATOM 1378 N N . GLY B 1 2 ? -16.063 0.453 -4.757 1.00 22.07 2 GLY B N 1
ATOM 1379 C CA . GLY B 1 2 ? -15.133 -0.127 -5.707 1.00 16.45 2 GLY B CA 1
ATOM 1380 C C . GLY B 1 2 ? -14.054 0.812 -6.197 1.00 15.76 2 GLY B C 1
ATOM 1381 O O . GLY B 1 2 ? -13.974 1.971 -5.786 1.00 18.01 2 GLY B O 1
ATOM 1382 N N . VAL B 1 3 ? -13.214 0.300 -7.082 1.00 14.08 3 VAL B N 1
ATOM 1383 C CA . VAL B 1 3 ? -12.158 1.087 -7.686 1.00 12.30 3 VAL B CA 1
ATOM 1384 C C . VAL B 1 3 ? -12.491 1.246 -9.167 1.00 12.53 3 VAL B C 1
ATOM 1385 O O . VAL B 1 3 ? -12.933 0.296 -9.829 1.00 12.50 3 VAL B O 1
ATOM 1389 N N . HIS B 1 4 ? -12.293 2.454 -9.676 1.00 11.20 4 HIS B N 1
ATOM 1390 C CA . HIS B 1 4 ? -12.696 2.805 -11.026 1.00 10.45 4 HIS B CA 1
ATOM 1391 C C . HIS B 1 4 ? -11.576 3.556 -11.720 1.00 11.40 4 HIS B C 1
ATOM 1392 O O . HIS B 1 4 ? -10.957 4.457 -11.128 1.00 12.66 4 HIS B O 1
ATOM 1399 N N A VAL B 1 5 ? -11.338 3.197 -12.983 0.65 10.56 5 VAL B N 1
ATOM 1400 N N B VAL B 1 5 ? -11.281 3.196 -12.959 0.35 9.61 5 VAL B N 1
ATOM 1401 C CA A VAL B 1 5 ? -10.426 3.924 -13.863 0.65 10.14 5 VAL B CA 1
ATOM 1402 C CA B VAL B 1 5 ? -10.417 4.055 -13.742 0.35 8.20 5 VAL B CA 1
ATOM 1403 C C A VAL B 1 5 ? -11.209 4.591 -14.985 0.65 9.73 5 VAL B C 1
ATOM 1404 C C B VAL B 1 5 ? -11.242 4.622 -14.880 0.35 7.55 5 VAL B C 1
ATOM 1405 O O A VAL B 1 5 ? -12.000 3.935 -15.666 0.65 13.16 5 VAL B O 1
ATOM 1406 O O B VAL B 1 5 ? -12.113 3.949 -15.434 0.35 7.33 5 VAL B O 1
ATOM 1413 N N . VAL B 1 6 ? -10.991 5.891 -15.174 1.00 9.82 6 VAL B N 1
ATOM 1414 C CA . VAL B 1 6 ? -11.762 6.651 -16.137 1.00 9.01 6 VAL B CA 1
ATOM 1415 C C . VAL B 1 6 ? -10.797 7.185 -17.173 1.00 9.07 6 VAL B C 1
ATOM 1416 O O . VAL B 1 6 ? -9.886 7.946 -16.832 1.00 10.83 6 VAL B O 1
ATOM 1420 N N . LEU B 1 7 ? -10.963 6.782 -18.427 1.00 9.46 7 LEU B N 1
ATOM 1421 C CA . LEU B 1 7 ? -10.063 7.255 -19.476 1.00 8.89 7 LEU B CA 1
ATOM 1422 C C . LEU B 1 7 ? -10.760 8.321 -20.301 1.00 10.34 7 LEU B C 1
ATOM 1423 O O . LEU B 1 7 ? -11.795 8.069 -20.934 1.00 10.92 7 LEU B O 1
ATOM 1428 N N . TYR B 1 8 ? -10.207 9.522 -20.283 1.00 9.28 8 TYR B N 1
ATOM 1429 C CA . TYR B 1 8 ? -10.764 10.594 -21.084 1.00 10.18 8 TYR B CA 1
ATOM 1430 C C . TYR B 1 8 ? -10.191 10.514 -22.499 1.00 10.33 8 TYR B C 1
ATOM 1431 O O . TYR B 1 8 ? -9.001 10.771 -22.705 1.00 10.33 8 TYR B O 1
ATOM 1440 N N . GLN B 1 9 ? -11.029 10.129 -23.460 1.00 10.63 9 GLN B N 1
ATOM 1441 C CA . GLN B 1 9 ? -10.646 10.095 -24.883 1.00 10.18 9 GLN B CA 1
ATOM 1442 C C . GLN B 1 9 ? -9.253 9.467 -25.155 1.00 10.61 9 GLN B C 1
ATOM 1443 O O . GLN B 1 9 ? -8.385 10.089 -25.760 1.00 11.75 9 GLN B O 1
ATOM 1449 N N . PRO B 1 10 ? -9.057 8.207 -24.745 1.00 10.90 10 PRO B N 1
ATOM 1450 C CA . PRO B 1 10 ? -7.773 7.552 -25.004 1.00 12.65 10 PRO B CA 1
ATOM 1451 C C . PRO B 1 10 ? -7.510 7.376 -26.495 1.00 12.46 10 PRO B C 1
ATOM 1452 O O . PRO B 1 10 ? -8.454 7.248 -27.281 1.00 13.04 10 PRO B O 1
ATOM 1456 N N . GLU B 1 11 ? -6.231 7.359 -26.862 1.00 11.06 11 GLU B N 1
ATOM 1457 C CA . GLU B 1 11 ? -5.807 7.419 -28.262 1.00 12.13 11 GLU B CA 1
ATOM 1458 C C . GLU B 1 11 ? -5.247 6.119 -28.824 1.00 12.08 11 GLU B C 1
ATOM 1459 O O . GLU B 1 11 ? -5.508 5.769 -29.977 1.00 15.84 11 GLU B O 1
ATOM 1465 N N . ILE B 1 12 ? -4.442 5.430 -28.024 1.00 13.87 12 ILE B N 1
ATOM 1466 C CA . ILE B 1 12 ? -3.625 4.318 -28.515 1.00 14.63 12 ILE B CA 1
ATOM 1467 C C . ILE B 1 12 ? -4.211 2.978 -28.073 1.00 14.62 12 ILE B C 1
ATOM 1468 O O . ILE B 1 12 ? -4.322 2.737 -26.874 1.00 14.00 12 ILE B O 1
ATOM 1473 N N . PRO B 1 13 ? -4.583 2.103 -29.032 1.00 15.20 13 PRO B N 1
ATOM 1474 C CA . PRO B 1 13 ? -5.260 0.861 -28.639 1.00 14.36 13 PRO B CA 1
ATOM 1475 C C . PRO B 1 13 ? -4.477 0.037 -27.603 1.00 14.35 13 PRO B C 1
ATOM 1476 O O . PRO B 1 13 ? -5.104 -0.471 -26.676 1.00 13.05 13 PRO B O 1
ATOM 1480 N N . ALA B 1 14 ? -3.155 -0.067 -27.717 1.00 14.99 14 ALA B N 1
ATOM 1481 C CA . ALA B 1 14 ? -2.432 -0.923 -26.791 1.00 14.48 14 ALA B CA 1
ATOM 1482 C C . ALA B 1 14 ? -2.538 -0.424 -25.345 1.00 13.69 14 ALA B C 1
ATOM 1483 O O . ALA B 1 14 ? -2.547 -1.237 -24.430 1.00 14.81 14 ALA B O 1
ATOM 1485 N N . ASN B 1 15 ? -2.590 0.895 -25.133 1.00 11.80 15 ASN B N 1
ATOM 1486 C CA . ASN B 1 15 ? -2.720 1.413 -23.764 1.00 10.81 15 ASN B CA 1
ATOM 1487 C C . ASN B 1 15 ? -4.045 0.995 -23.160 1.00 11.59 15 ASN B C 1
ATOM 1488 O O . ASN B 1 15 ? -4.107 0.582 -22.007 1.00 11.91 15 ASN B O 1
ATOM 1493 N N . THR B 1 16 ? -5.114 1.090 -23.936 1.00 11.13 16 THR B N 1
ATOM 1494 C CA . THR B 1 16 ? -6.415 0.712 -23.411 1.00 11.55 16 THR B CA 1
ATOM 1495 C C . THR B 1 16 ? -6.516 -0.809 -23.282 1.00 10.96 16 THR B C 1
ATOM 1496 O O . THR B 1 16 ? -7.124 -1.306 -22.337 1.00 13.21 16 THR B O 1
ATOM 1500 N N . GLY B 1 17 ? -5.872 -1.553 -24.180 1.00 11.92 17 GLY B N 1
ATOM 1501 C CA . GLY B 1 17 ? -5.803 -2.998 -24.014 1.00 14.29 17 GLY B CA 1
ATOM 1502 C C . GLY B 1 17 ? -5.101 -3.389 -22.711 1.00 12.15 17 GLY B C 1
ATOM 1503 O O . GLY B 1 17 ? -5.541 -4.304 -21.992 1.00 11.92 17 GLY B O 1
ATOM 1504 N N . ASN B 1 18 ? -4.002 -2.700 -22.404 1.00 10.56 18 ASN B N 1
ATOM 1505 C CA . ASN B 1 18 ? -3.269 -2.959 -21.161 1.00 10.59 18 ASN B CA 1
ATOM 1506 C C . ASN B 1 18 ? -4.120 -2.613 -19.947 1.00 9.36 18 ASN B C 1
ATOM 1507 O O . ASN B 1 18 ? -4.170 -3.358 -18.983 1.00 10.23 18 ASN B O 1
ATOM 1512 N N . ILE B 1 19 ? -4.787 -1.467 -20.000 1.00 9.83 19 ILE B N 1
ATOM 1513 C CA . ILE B 1 19 ? -5.588 -1.018 -18.864 1.00 8.85 19 ILE B CA 1
ATOM 1514 C C . ILE B 1 19 ? -6.769 -1.963 -18.660 1.00 9.55 19 ILE B C 1
ATOM 1515 O O . ILE B 1 19 ? -7.077 -2.344 -17.527 1.00 10.71 19 ILE B O 1
ATOM 1520 N N . ALA B 1 20 ? -7.400 -2.390 -19.751 1.00 9.55 20 ALA B N 1
ATOM 1521 C CA . ALA B 1 20 ? -8.466 -3.391 -19.643 1.00 10.46 20 ALA B CA 1
ATOM 1522 C C . ALA B 1 20 ? -7.957 -4.682 -18.996 1.00 11.33 20 ALA B C 1
ATOM 1523 O O . ALA B 1 20 ? -8.656 -5.293 -18.198 1.00 12.66 20 ALA B O 1
ATOM 1525 N N . ARG B 1 21 ? -6.730 -5.081 -19.320 1.00 10.85 21 ARG B N 1
ATOM 1526 C CA . ARG B 1 21 ? -6.138 -6.262 -18.692 1.00 10.70 21 ARG B CA 1
ATOM 1527 C C . ARG B 1 21 ? -5.995 -6.057 -17.185 1.00 11.23 21 ARG B C 1
ATOM 1528 O O . ARG B 1 21 ? -6.338 -6.937 -16.406 1.00 11.73 21 ARG B O 1
ATOM 1536 N N . THR B 1 22 ? -5.484 -4.897 -16.770 1.00 9.88 22 THR B N 1
ATOM 1537 C CA . THR B 1 22 ? -5.329 -4.624 -15.334 1.00 9.18 22 THR B CA 1
ATOM 1538 C C . THR B 1 22 ? -6.698 -4.575 -14.641 1.00 9.06 22 THR B C 1
ATOM 1539 O O . THR B 1 22 ? -6.840 -5.013 -13.492 1.00 10.12 22 THR B O 1
ATOM 1543 N N . CYS B 1 23 ? -7.706 -4.069 -15.341 1.00 10.33 23 CYS B N 1
ATOM 1544 C CA . CYS B 1 23 ? -9.062 -4.041 -14.784 1.00 10.72 23 CYS B CA 1
ATOM 1545 C C . CYS B 1 23 ? -9.620 -5.455 -14.601 1.00 9.84 23 CYS B C 1
ATOM 1546 O O . CYS B 1 23 ? -10.146 -5.777 -13.535 1.00 12.46 23 CYS B O 1
ATOM 1549 N N . ALA B 1 24 ? -9.472 -6.310 -15.613 1.00 10.16 24 ALA B N 1
ATOM 1550 C CA . ALA B 1 24 ? -9.925 -7.701 -15.491 1.00 10.04 24 ALA B CA 1
ATOM 1551 C C . ALA B 1 24 ? -9.168 -8.405 -14.361 1.00 10.54 24 ALA B C 1
ATOM 1552 O O . ALA B 1 24 ? -9.742 -9.228 -13.628 1.00 12.71 24 ALA B O 1
ATOM 1554 N N . ALA B 1 25 ? -7.891 -8.062 -14.202 1.00 9.53 25 ALA B N 1
ATOM 1555 C CA . ALA B 1 25 ? -7.055 -8.692 -13.177 1.00 9.53 25 ALA B CA 1
ATOM 1556 C C . ALA B 1 25 ? -7.436 -8.301 -11.764 1.00 10.87 25 ALA B C 1
ATOM 1557 O O . ALA B 1 25 ? -7.006 -8.958 -10.822 1.00 12.54 25 ALA B O 1
ATOM 1559 N N . THR B 1 26 ? -8.197 -7.221 -11.606 1.00 11.46 26 THR B N 1
ATOM 1560 C CA . THR B 1 26 ? -8.451 -6.687 -10.261 1.00 11.23 26 THR B CA 1
ATOM 1561 C C . THR B 1 26 ? -9.913 -6.492 -9.919 1.00 11.75 26 THR B C 1
ATOM 1562 O O . THR B 1 26 ? -10.245 -6.299 -8.755 1.00 13.75 26 THR B O 1
ATOM 1566 N N . GLY B 1 27 ? -10.786 -6.503 -10.926 1.00 11.58 27 GLY B N 1
ATOM 1567 C CA . GLY B 1 27 ? -12.181 -6.137 -10.692 1.00 11.18 27 GLY B CA 1
ATOM 1568 C C . GLY B 1 27 ? -12.385 -4.624 -10.675 1.00 12.22 27 GLY B C 1
ATOM 1569 O O . GLY B 1 27 ? -13.441 -4.151 -10.259 1.00 14.72 27 GLY B O 1
ATOM 1570 N N . THR B 1 28 ? -11.382 -3.860 -11.113 1.00 11.99 28 THR B N 1
ATOM 1571 C CA . THR B 1 28 ? -11.537 -2.412 -11.284 1.00 11.60 28 THR B CA 1
ATOM 1572 C C . THR B 1 28 ? -12.484 -2.123 -12.448 1.00 10.35 28 THR B C 1
ATOM 1573 O O . THR B 1 28 ? -12.367 -2.739 -13.513 1.00 12.70 28 THR B O 1
ATOM 1577 N N . GLU B 1 29 ? -13.408 -1.181 -12.276 1.00 10.37 29 GLU B N 1
ATOM 1578 C CA . GLU B 1 29 ? -14.290 -0.790 -13.374 1.00 10.35 29 GLU B CA 1
ATOM 1579 C C . GLU B 1 29 ? -13.576 0.137 -14.352 1.00 10.57 29 GLU B C 1
ATOM 1580 O O . GLU B 1 29 ? -12.769 0.971 -13.954 1.00 12.38 29 GLU B O 1
ATOM 1586 N N . LEU B 1 30 ? -13.906 -0.007 -15.628 1.00 11.12 30 LEU B N 1
ATOM 1587 C CA . LEU B 1 30 ? -13.320 0.801 -16.682 1.00 11.19 30 LEU B CA 1
ATOM 1588 C C . LEU B 1 30 ? -14.393 1.686 -17.294 1.00 10.38 30 LEU B C 1
ATOM 1589 O O . LEU B 1 30 ? -15.430 1.196 -17.756 1.00 13.90 30 LEU B O 1
ATOM 1594 N N . HIS B 1 31 ? -14.152 2.991 -17.266 1.00 8.89 31 HIS B N 1
ATOM 1595 C CA . HIS B 1 31 ? -15.068 3.978 -17.805 1.00 9.84 31 HIS B CA 1
ATOM 1596 C C . HIS B 1 31 ? -14.377 4.666 -18.966 1.00 10.52 31 HIS B C 1
ATOM 1597 O O . HIS B 1 31 ? -13.317 5.257 -18.780 1.00 11.70 31 HIS B O 1
ATOM 1604 N N . LEU B 1 32 ? -14.972 4.603 -20.153 1.00 11.03 32 LEU B N 1
ATOM 1605 C CA . LEU B 1 32 ? -14.339 5.151 -21.352 1.00 10.61 32 LEU B CA 1
ATOM 1606 C C . LEU B 1 32 ? -15.143 6.328 -21.882 1.00 10.42 32 LEU B C 1
ATOM 1607 O O . LEU B 1 32 ? -16.319 6.180 -22.227 1.00 12.28 32 LEU B O 1
ATOM 1612 N N . ILE B 1 33 ? -14.519 7.498 -21.933 1.00 10.32 33 ILE B N 1
ATOM 1613 C CA . ILE B 1 33 ? -15.185 8.687 -22.448 1.00 10.19 33 ILE B CA 1
ATOM 1614 C C . ILE B 1 33 ? -14.781 8.901 -23.903 1.00 11.40 33 ILE B C 1
ATOM 1615 O O . ILE B 1 33 ? -13.608 9.123 -24.219 1.00 11.38 33 ILE B O 1
ATOM 1620 N N . ARG B 1 34 ? -15.767 8.802 -24.783 1.00 11.99 34 ARG B N 1
ATOM 1621 C CA . ARG B 1 34 ? -15.583 8.964 -26.226 1.00 13.43 34 ARG B CA 1
ATOM 1622 C C . ARG B 1 34 ? -15.312 10.432 -26.580 1.00 15.06 34 ARG B C 1
ATOM 1623 O O . ARG B 1 34 ? -15.636 11.324 -25.790 1.00 15.35 34 ARG B O 1
ATOM 1631 N N . PRO B 1 35 ? -14.731 10.702 -27.768 1.00 17.83 35 PRO B N 1
ATOM 1632 C CA . PRO B 1 35 ? -14.273 9.771 -28.808 1.00 16.87 35 PRO B CA 1
ATOM 1633 C C . PRO B 1 35 ? -13.043 8.978 -28.413 1.00 15.78 35 PRO B C 1
ATOM 1634 O O . PRO B 1 35 ? -12.139 9.527 -27.785 1.00 17.49 35 PRO B O 1
ATOM 1638 N N . LEU B 1 36 ? -13.011 7.711 -28.802 1.00 15.93 36 LEU B N 1
ATOM 1639 C CA . LEU B 1 36 ? -11.841 6.864 -28.610 1.00 14.63 36 LEU B CA 1
ATOM 1640 C C . LEU B 1 36 ? -11.031 6.863 -29.900 1.00 16.76 36 LEU B C 1
ATOM 1641 O O . LEU B 1 36 ? -11.568 7.175 -30.964 1.00 19.24 36 LEU B O 1
ATOM 1646 N N . GLY B 1 37 ? -9.763 6.478 -29.817 1.00 17.55 37 GLY B N 1
ATOM 1647 C CA . GLY B 1 37 ? -8.875 6.561 -30.967 1.00 18.74 37 GLY B CA 1
ATOM 1648 C C . GLY B 1 37 ? -8.856 5.302 -31.808 1.00 19.48 37 GLY B C 1
ATOM 1649 O O . GLY B 1 37 ? -8.052 5.161 -32.726 1.00 21.98 37 GLY B O 1
ATOM 1650 N N . PHE B 1 38 ? -9.770 4.392 -31.502 1.00 17.61 38 PHE B N 1
ATOM 1651 C CA . PHE B 1 38 ? -9.735 3.053 -32.061 1.00 17.30 38 PHE B CA 1
ATOM 1652 C C . PHE B 1 38 ? -11.109 2.435 -31.893 1.00 18.28 38 PHE B C 1
ATOM 1653 O O . PHE B 1 38 ? -11.905 2.902 -31.085 1.00 18.67 38 PHE B O 1
ATOM 1661 N N . SER B 1 39 ? -11.383 1.383 -32.652 1.00 20.49 39 SER B N 1
ATOM 1662 C CA . SER B 1 39 ? -12.639 0.670 -32.518 1.00 22.87 39 SER B CA 1
ATOM 1663 C C . SER B 1 39 ? -12.614 -0.219 -31.282 1.00 22.20 39 SER B C 1
ATOM 1664 O O . SER B 1 39 ? -11.577 -0.791 -30.952 1.00 19.81 39 SER B O 1
ATOM 1667 N N . THR B 1 40 ? -13.743 -0.323 -30.589 1.00 23.48 40 THR B N 1
ATOM 1668 C CA . THR B 1 40 ? -13.873 -1.342 -29.563 1.00 23.67 40 THR B CA 1
ATOM 1669 C C . THR B 1 40 ? -15.029 -2.269 -29.896 1.00 25.53 40 THR B C 1
ATOM 1670 O O . THR B 1 40 ? -15.615 -2.873 -29.008 1.00 25.33 40 THR B O 1
ATOM 1674 N N A ASP B 1 41 ? -15.362 -2.373 -31.179 0.51 26.49 41 ASP B N 1
ATOM 1675 N N B ASP B 1 41 ? -15.352 -2.379 -31.180 0.49 26.91 41 ASP B N 1
ATOM 1676 C CA A ASP B 1 41 ? -16.361 -3.343 -31.615 0.51 29.58 41 ASP B CA 1
ATOM 1677 C CA B ASP B 1 41 ? -16.348 -3.350 -31.610 0.49 30.46 41 ASP B CA 1
ATOM 1678 C C A ASP B 1 41 ? -15.908 -4.737 -31.201 0.51 30.15 41 ASP B C 1
ATOM 1679 C C B ASP B 1 41 ? -15.900 -4.734 -31.171 0.49 30.64 41 ASP B C 1
ATOM 1680 O O A ASP B 1 41 ? -14.717 -5.041 -31.246 0.51 28.86 41 ASP B O 1
ATOM 1681 O O B ASP B 1 41 ? -14.706 -5.032 -31.171 0.49 29.64 41 ASP B O 1
ATOM 1690 N N . ASP B 1 42 ? -16.854 -5.573 -30.784 1.00 31.86 42 ASP B N 1
ATOM 1691 C CA . ASP B 1 42 ? -16.530 -6.916 -30.310 1.00 36.35 42 ASP B CA 1
ATOM 1692 C C . ASP B 1 42 ? -15.696 -7.701 -31.325 1.00 37.90 42 ASP B C 1
ATOM 1693 O O . ASP B 1 42 ? -14.817 -8.471 -30.941 1.00 40.39 42 ASP B O 1
ATOM 1698 N N . LYS B 1 43 ? -15.934 -7.471 -32.613 1.00 36.73 43 LYS B N 1
ATOM 1699 C CA . LYS B 1 43 ? -15.200 -8.194 -33.644 1.00 38.08 43 LYS B CA 1
ATOM 1700 C C . LYS B 1 43 ? -13.754 -7.705 -33.784 1.00 34.86 43 LYS B C 1
ATOM 1701 O O . LYS B 1 43 ? -12.870 -8.485 -34.125 1.00 37.27 43 LYS B O 1
ATOM 1707 N N . MET B 1 44 ? -13.511 -6.426 -33.517 1.00 30.34 44 MET B N 1
ATOM 1708 C CA . MET B 1 44 ? -12.153 -5.879 -33.564 1.00 30.33 44 MET B CA 1
ATOM 1709 C C . MET B 1 44 ? -11.336 -6.354 -32.371 1.00 29.27 44 MET B C 1
ATOM 1710 O O . MET B 1 44 ? -10.162 -6.688 -32.504 1.00 30.57 44 MET B O 1
ATOM 1715 N N . LEU B 1 45 ? -11.965 -6.375 -31.201 1.00 30.17 45 LEU B N 1
ATOM 1716 C CA . LEU B 1 45 ? -11.306 -6.839 -29.992 1.00 31.40 45 LEU B CA 1
ATOM 1717 C C . LEU B 1 45 ? -10.952 -8.320 -30.106 1.00 33.13 45 LEU B C 1
ATOM 1718 O O . LEU B 1 45 ? -9.910 -8.755 -29.616 1.00 33.68 45 LEU B O 1
ATOM 1723 N N . LYS B 1 46 ? -11.813 -9.092 -30.761 1.00 34.79 46 LYS B N 1
ATOM 1724 C CA . LYS B 1 46 ? -11.535 -10.510 -30.965 1.00 37.24 46 LYS B CA 1
ATOM 1725 C C . LYS B 1 46 ? -10.394 -10.695 -31.967 1.00 37.26 46 LYS B C 1
ATOM 1726 O O . LYS B 1 46 ? -9.539 -11.557 -31.785 1.00 36.21 46 LYS B O 1
ATOM 1732 N N . ARG B 1 47 ? -10.373 -9.869 -33.009 0.75 37.59 47 ARG B N 1
ATOM 1733 C CA . ARG B 1 47 ? -9.297 -9.920 -33.996 1.00 37.80 47 ARG B CA 1
ATOM 1734 C C . ARG B 1 47 ? -7.967 -9.546 -33.350 0.48 35.32 47 ARG B C 1
ATOM 1735 O O . ARG B 1 47 ? -6.908 -10.016 -33.765 1.00 34.12 47 ARG B O 1
ATOM 1743 N N . ALA B 1 48 ? -8.037 -8.701 -32.326 1.00 34.11 48 ALA B N 1
ATOM 1744 C CA . ALA B 1 48 ? -6.845 -8.224 -31.632 1.00 35.12 48 ALA B CA 1
ATOM 1745 C C . ALA B 1 48 ? -6.393 -9.198 -30.544 1.00 37.48 48 ALA B C 1
ATOM 1746 O O . ALA B 1 48 ? -5.333 -9.017 -29.946 1.00 41.27 48 ALA B O 1
ATOM 1748 N N . GLY B 1 49 ? -7.202 -10.220 -30.281 1.00 36.71 49 GLY B N 1
ATOM 1749 C CA . GLY B 1 49 ? -6.824 -11.262 -29.339 1.00 36.32 49 GLY B CA 1
ATOM 1750 C C . GLY B 1 49 ? -7.028 -10.921 -27.871 1.00 32.71 49 GLY B C 1
ATOM 1751 O O . GLY B 1 49 ? -6.382 -11.499 -26.994 1.00 34.35 49 GLY B O 1
ATOM 1752 N N . LEU B 1 50 ? -7.932 -9.993 -27.590 1.00 29.00 50 LEU B N 1
ATOM 1753 C CA . LEU B 1 50 ? -8.171 -9.585 -26.209 1.00 26.82 50 LEU B CA 1
ATOM 1754 C C . LEU B 1 50 ? -9.198 -10.475 -25.494 1.00 25.94 50 LEU B C 1
ATOM 1755 O O . LEU B 1 50 ? -10.332 -10.061 -25.252 1.00 28.05 50 LEU B O 1
ATOM 1760 N N . ASP B 1 51 ? -8.786 -11.684 -25.124 1.00 27.20 51 ASP B N 1
ATOM 1761 C CA . ASP B 1 51 ? -9.706 -12.688 -24.576 1.00 30.74 51 ASP B CA 1
ATOM 1762 C C . ASP B 1 51 ? -10.298 -12.320 -23.211 1.00 27.35 51 ASP B C 1
ATOM 1763 O O . ASP B 1 51 ? -11.351 -12.828 -22.826 1.00 30.67 51 ASP B O 1
ATOM 1768 N N . TYR B 1 52 ? -9.615 -11.445 -22.482 1.00 20.56 52 TYR B N 1
ATOM 1769 C CA . TYR B 1 52 ? -10.047 -11.027 -21.158 1.00 17.62 52 TYR B CA 1
ATOM 1770 C C . TYR B 1 52 ? -11.064 -9.881 -21.185 1.00 16.62 52 TYR B C 1
ATOM 1771 O O . TYR B 1 52 ? -11.638 -9.554 -20.147 1.00 17.81 52 TYR B O 1
ATOM 1780 N N . TRP B 1 53 ? -11.264 -9.267 -22.353 1.00 18.01 53 TRP B N 1
ATOM 1781 C CA . TRP B 1 53 ? -12.082 -8.055 -22.460 1.00 16.13 53 TRP B CA 1
ATOM 1782 C C . TRP B 1 53 ? -13.489 -8.301 -21.923 1.00 15.03 53 TRP B C 1
ATOM 1783 O O . TRP B 1 53 ? -14.053 -7.445 -21.236 1.00 15.30 53 TRP B O 1
ATOM 1794 N N . GLN B 1 54 ? -14.037 -9.478 -22.234 1.00 15.27 54 GLN B N 1
ATOM 1795 C CA . GLN B 1 54 ? -15.360 -9.890 -21.771 1.00 17.34 54 GLN B CA 1
ATOM 1796 C C . GLN B 1 54 ? -15.538 -9.804 -20.257 1.00 15.57 54 GLN B C 1
ATOM 1797 O O . GLN B 1 54 ? -16.651 -9.630 -19.779 1.00 16.61 54 GLN B O 1
ATOM 1803 N N . HIS B 1 55 ? -14.443 -9.936 -19.510 1.00 13.24 55 HIS B N 1
ATOM 1804 C CA . HIS B 1 55 ? -14.514 -9.941 -18.049 1.00 12.65 55 HIS B CA 1
ATOM 1805 C C . HIS B 1 55 ? -14.479 -8.549 -17.433 1.00 12.42 55 HIS B C 1
ATOM 1806 O O . HIS B 1 55 ? -14.707 -8.395 -16.225 1.00 16.01 55 HIS B O 1
ATOM 1813 N N . VAL B 1 56 ? -14.197 -7.542 -18.251 1.00 11.76 56 VAL B N 1
ATOM 1814 C CA . VAL B 1 56 ? -14.055 -6.192 -17.745 1.00 12.39 56 VAL B CA 1
ATOM 1815 C C . VAL B 1 56 ? -15.412 -5.554 -17.537 1.00 13.33 56 VAL B C 1
ATOM 1816 O O . VAL B 1 56 ? -16.289 -5.647 -18.405 1.00 13.98 56 VAL B O 1
ATOM 1820 N N . LYS B 1 57 ? -15.580 -4.908 -16.385 1.00 14.75 57 LYS B N 1
ATOM 1821 C CA . LYS B 1 57 ? -16.769 -4.121 -16.101 1.00 16.91 57 LYS B CA 1
ATOM 1822 C C . LYS B 1 57 ? -16.616 -2.774 -16.788 1.00 13.64 57 LYS B C 1
ATOM 1823 O O . LYS B 1 57 ? -15.975 -1.883 -16.270 1.00 15.51 57 LYS B O 1
ATOM 1829 N N A ILE B 1 58 ? -17.228 -2.624 -17.956 0.75 13.60 58 ILE B N 1
ATOM 1830 N N B ILE B 1 58 ? -17.212 -2.660 -17.966 0.25 13.77 58 ILE B N 1
ATOM 1831 C CA A ILE B 1 58 ? -16.967 -1.469 -18.809 0.75 13.79 58 ILE B CA 1
ATOM 1832 C CA B ILE B 1 58 ? -17.055 -1.482 -18.799 0.25 13.56 58 ILE B CA 1
ATOM 1833 C C A ILE B 1 58 ? -18.212 -0.622 -19.068 0.75 13.03 58 ILE B C 1
ATOM 1834 C C B ILE B 1 58 ? -18.272 -0.577 -18.754 0.25 12.81 58 ILE B C 1
ATOM 1835 O O A ILE B 1 58 ? -19.314 -1.152 -19.269 0.75 14.60 58 ILE B O 1
ATOM 1836 O O B ILE B 1 58 ? -19.389 -1.014 -18.465 0.25 12.81 58 ILE B O 1
ATOM 1845 N N . THR B 1 59 ? -18.032 0.695 -19.033 1.00 12.22 59 THR B N 1
ATOM 1846 C CA . THR B 1 59 ? -19.093 1.645 -19.346 1.00 11.69 59 THR B CA 1
ATOM 1847 C C . THR B 1 59 ? -18.513 2.694 -20.297 1.00 11.43 59 THR B C 1
ATOM 1848 O O . THR B 1 59 ? -17.398 3.187 -20.090 1.00 12.68 59 THR B O 1
ATOM 1852 N N . TYR B 1 60 ? -19.290 3.033 -21.320 1.00 11.44 60 TYR B N 1
ATOM 1853 C CA . TYR B 1 60 ? -18.951 4.058 -22.294 1.00 12.01 60 TYR B CA 1
ATOM 1854 C C . TYR B 1 60 ? -19.783 5.309 -22.070 1.00 12.40 60 TYR B C 1
ATOM 1855 O O . TYR B 1 60 ? -20.972 5.221 -21.694 1.00 14.50 60 TYR B O 1
ATOM 1864 N N . TYR B 1 61 ? -19.166 6.465 -22.321 1.00 12.03 61 TYR B N 1
ATOM 1865 C CA . TYR B 1 61 ? -19.851 7.751 -22.208 1.00 12.81 61 TYR B CA 1
ATOM 1866 C C . TYR B 1 61 ? -19.555 8.622 -23.416 1.00 13.25 61 TYR B C 1
ATOM 1867 O O . TYR B 1 61 ? -18.458 8.547 -23.981 1.00 14.08 61 TYR B O 1
ATOM 1876 N N . ASP B 1 62 ? -20.521 9.452 -23.814 1.00 15.05 62 ASP B N 1
ATOM 1877 C CA . ASP B 1 62 ? -20.305 10.351 -24.952 1.00 17.08 62 ASP B CA 1
ATOM 1878 C C . ASP B 1 62 ? -19.648 11.668 -24.531 1.00 18.56 62 ASP B C 1
ATOM 1879 O O . ASP B 1 62 ? -19.204 12.438 -25.378 1.00 21.84 62 ASP B O 1
ATOM 1884 N N . SER B 1 63 ? -19.573 11.913 -23.224 1.00 18.17 63 SER B N 1
ATOM 1885 C CA . SER B 1 63 ? -18.965 13.140 -22.715 1.00 18.94 63 SER B CA 1
ATOM 1886 C C . SER B 1 63 ? -18.601 13.018 -21.241 1.00 18.01 63 SER B C 1
ATOM 1887 O O . SER B 1 63 ? -19.125 12.162 -20.527 1.00 18.91 63 SER B O 1
ATOM 1890 N N . ILE B 1 64 ? -17.723 13.892 -20.770 1.00 19.00 64 ILE B N 1
ATOM 1891 C CA . ILE B 1 64 ? -17.394 13.857 -19.358 1.00 20.63 64 ILE B CA 1
ATOM 1892 C C . ILE B 1 64 ? -18.600 14.344 -18.548 1.00 18.64 64 ILE B C 1
ATOM 1893 O O . ILE B 1 64 ? -18.811 13.890 -17.428 1.00 19.57 64 ILE B O 1
ATOM 1898 N N . GLU B 1 65 ? -19.413 15.231 -19.119 1.00 19.54 65 GLU B N 1
ATOM 1899 C CA . GLU B 1 65 ? -20.634 15.651 -18.438 1.00 21.38 65 GLU B CA 1
ATOM 1900 C C . GLU B 1 65 ? -21.549 14.445 -18.176 1.00 18.95 65 GLU B C 1
ATOM 1901 O O . GLU B 1 65 ? -22.078 14.299 -17.071 1.00 19.26 65 GLU B O 1
ATOM 1907 N N . GLU B 1 66 ? -21.715 13.577 -19.179 1.00 17.00 66 GLU B N 1
ATOM 1908 C CA . GLU B 1 66 ? -22.512 12.364 -19.017 1.00 15.52 66 GLU B CA 1
ATOM 1909 C C . GLU B 1 66 ? -21.900 11.468 -17.933 1.00 16.13 66 GLU B C 1
ATOM 1910 O O . GLU B 1 66 ? -22.613 10.923 -17.079 1.00 16.43 66 GLU B O 1
ATOM 1916 N N . PHE B 1 67 ? -20.575 11.317 -17.969 1.00 14.59 67 PHE B N 1
ATOM 1917 C CA . PHE B 1 67 ? -19.885 10.529 -16.957 1.00 13.91 67 PHE B CA 1
ATOM 1918 C C . PHE B 1 67 ? -20.224 11.031 -15.551 1.00 14.99 67 PHE B C 1
ATOM 1919 O O . PHE B 1 67 ? -20.567 10.247 -14.668 1.00 16.15 67 PHE B O 1
ATOM 1927 N N . TYR B 1 68 ? -20.130 12.341 -15.341 1.00 15.85 68 TYR B N 1
ATOM 1928 C CA . TYR B 1 68 ? -20.406 12.898 -14.016 1.00 17.55 68 TYR B CA 1
ATOM 1929 C C . TYR B 1 68 ? -21.856 12.678 -13.587 1.00 18.34 68 TYR B C 1
ATOM 1930 O O . TYR B 1 68 ? -22.123 12.362 -12.432 1.00 20.58 68 TYR B O 1
ATOM 1939 N N . GLU B 1 69 ? -22.789 12.864 -14.516 1.00 16.73 69 GLU B N 1
ATOM 1940 C CA . GLU B 1 69 ? -24.202 12.658 -14.227 1.00 17.24 69 GLU B CA 1
ATOM 1941 C C . GLU B 1 69 ? -24.494 11.227 -13.763 1.00 16.95 69 GLU B C 1
ATOM 1942 O O . GLU B 1 69 ? -25.342 11.004 -12.894 1.00 18.69 69 GLU B O 1
ATOM 1948 N N . LYS B 1 70 ? -23.779 10.262 -14.330 1.00 16.23 70 LYS B N 1
ATOM 1949 C CA . LYS B 1 70 ? -24.046 8.860 -14.033 1.00 16.05 70 LYS B CA 1
ATOM 1950 C C . LYS B 1 70 ? -23.189 8.317 -12.896 1.00 17.34 70 LYS B C 1
ATOM 1951 O O . LYS B 1 70 ? -23.331 7.159 -12.506 1.00 20.40 70 LYS B O 1
ATOM 1957 N N . ASN B 1 71 ? -22.301 9.149 -12.368 1.00 17.04 71 ASN B N 1
ATOM 1958 C CA . ASN B 1 71 ? -21.426 8.740 -11.274 1.00 18.99 71 ASN B CA 1
ATOM 1959 C C . ASN B 1 71 ? -21.343 9.852 -10.240 1.00 25.51 71 ASN B C 1
ATOM 1960 O O . ASN B 1 71 ? -20.287 10.435 -10.022 1.00 28.58 71 ASN B O 1
ATOM 1965 N N . LYS B 1 72 ? -22.468 10.151 -9.601 1.00 27.25 72 LYS B N 1
ATOM 1966 C CA . LYS B 1 72 ? -22.538 11.332 -8.746 1.00 30.42 72 LYS B CA 1
ATOM 1967 C C . LYS B 1 72 ? -21.850 11.135 -7.401 1.00 33.58 72 LYS B C 1
ATOM 1968 O O . LYS B 1 72 ? -21.233 12.059 -6.871 1.00 35.57 72 LYS B O 1
ATOM 1974 N N A ASP B 1 73 ? -21.933 9.924 -6.862 0.75 34.63 73 ASP B N 1
ATOM 1975 N N B ASP B 1 73 ? -21.956 9.933 -6.851 0.25 33.94 73 ASP B N 1
ATOM 1976 C CA A ASP B 1 73 ? -21.352 9.635 -5.555 0.75 37.05 73 ASP B CA 1
ATOM 1977 C CA B ASP B 1 73 ? -21.346 9.642 -5.562 0.25 34.55 73 ASP B CA 1
ATOM 1978 C C A ASP B 1 73 ? -19.976 8.990 -5.677 0.75 35.89 73 ASP B C 1
ATOM 1979 C C B ASP B 1 73 ? -19.939 9.088 -5.741 0.25 34.02 73 ASP B C 1
ATOM 1980 O O A ASP B 1 73 ? -19.728 8.193 -6.580 0.75 38.00 73 ASP B O 1
ATOM 1981 O O B ASP B 1 73 ? -19.634 8.456 -6.751 0.25 35.36 73 ASP B O 1
ATOM 1990 N N . GLY B 1 74 ? -19.080 9.334 -4.760 1.00 31.79 74 GLY B N 1
ATOM 1991 C CA . GLY B 1 74 ? -17.741 8.784 -4.785 1.00 29.02 74 GLY B CA 1
ATOM 1992 C C . GLY B 1 74 ? -16.650 9.822 -4.654 1.00 25.98 74 GLY B C 1
ATOM 1993 O O . GLY B 1 74 ? -16.911 11.014 -4.516 1.00 28.21 74 GLY B O 1
ATOM 1994 N N . GLU B 1 75 ? -15.410 9.361 -4.688 1.00 23.74 75 GLU B N 1
ATOM 1995 C CA . GLU B 1 75 ? -14.279 10.262 -4.580 1.00 23.42 75 GLU B CA 1
ATOM 1996 C C . GLU B 1 75 ? -13.555 10.292 -5.915 1.00 19.48 75 GLU B C 1
ATOM 1997 O O . GLU B 1 75 ? -13.220 9.248 -6.469 1.00 21.51 75 GLU B O 1
ATOM 2003 N N . PHE B 1 76 ? -13.320 11.493 -6.427 1.00 18.34 76 PHE B N 1
ATOM 2004 C CA . PHE B 1 76 ? -12.728 11.647 -7.750 1.00 17.49 76 PHE B CA 1
ATOM 2005 C C . PHE B 1 76 ? -11.343 12.258 -7.675 1.00 15.51 76 PHE B C 1
ATOM 2006 O O . PHE B 1 76 ? -11.166 13.318 -7.076 1.00 17.86 76 PHE B O 1
ATOM 2014 N N . PHE B 1 77 ? -10.367 11.563 -8.260 1.00 13.18 77 PHE B N 1
ATOM 2015 C CA . PHE B 1 77 ? -8.990 12.017 -8.325 1.00 14.00 77 PHE B CA 1
ATOM 2016 C C . PHE B 1 77 ? -8.563 12.102 -9.775 1.00 13.09 77 PHE B C 1
ATOM 2017 O O . PHE B 1 77 ? -9.006 11.289 -10.593 1.00 16.27 77 PHE B O 1
ATOM 2025 N N . TYR B 1 78 ? -7.715 13.083 -10.080 1.00 11.80 78 TYR B N 1
ATOM 2026 C CA . TYR B 1 78 ? -7.308 13.391 -11.449 1.00 12.42 78 TYR B CA 1
ATOM 2027 C C . TYR B 1 78 ? -5.805 13.243 -11.584 1.00 12.08 78 TYR B C 1
ATOM 2028 O O . TYR B 1 78 ? -5.050 13.949 -10.917 1.00 13.83 78 TYR B O 1
ATOM 2037 N N . LEU B 1 79 ? -5.372 12.335 -12.455 1.00 11.19 79 LEU B N 1
ATOM 2038 C CA . LEU B 1 79 ? -3.946 12.042 -12.577 1.00 10.50 79 LEU B CA 1
ATOM 2039 C C . LEU B 1 79 ? -3.343 12.990 -13.592 1.00 12.14 79 LEU B C 1
ATOM 2040 O O . LEU B 1 79 ? -3.771 13.029 -14.754 1.00 12.61 79 LEU B O 1
ATOM 2045 N N . THR B 1 80 ? -2.381 13.790 -13.147 1.00 11.91 80 THR B N 1
ATOM 2046 C CA . THR B 1 80 ? -1.728 14.731 -14.034 1.00 13.48 80 THR B CA 1
ATOM 2047 C C . THR B 1 80 ? -0.358 15.094 -13.503 1.00 13.67 80 THR B C 1
ATOM 2048 O O . THR B 1 80 ? -0.177 15.276 -12.301 1.00 14.71 80 THR B O 1
ATOM 2052 N N . LYS B 1 81 ? 0.603 15.219 -14.409 1.00 14.27 81 LYS B N 1
ATOM 2053 C CA . LYS B 1 81 ? 1.936 15.695 -14.050 1.00 15.55 81 LYS B CA 1
ATOM 2054 C C . LYS B 1 81 ? 1.919 17.072 -13.393 1.00 14.18 81 LYS B C 1
ATOM 2055 O O . LYS B 1 81 ? 2.909 17.463 -12.776 1.00 16.38 81 LYS B O 1
ATOM 2061 N N . TYR B 1 82 ? 0.818 17.810 -13.545 1.00 14.74 82 TYR B N 1
ATOM 2062 C CA . TYR B 1 82 ? 0.710 19.149 -12.979 1.00 16.70 82 TYR B CA 1
ATOM 2063 C C . TYR B 1 82 ? 0.215 19.125 -11.536 1.00 16.78 82 TYR B C 1
ATOM 2064 O O . TYR B 1 82 ? 0.173 20.162 -10.877 1.00 18.24 82 TYR B O 1
ATOM 2073 N N . GLY B 1 83 ? -0.123 17.940 -11.030 1.00 16.60 83 GLY B N 1
ATOM 2074 C CA . GLY B 1 83 ? -0.563 17.824 -9.647 1.00 17.36 83 GLY B CA 1
ATOM 2075 C C . GLY B 1 83 ? 0.504 18.183 -8.631 1.00 18.57 83 GLY B C 1
ATOM 2076 O O . GLY B 1 83 ? 1.700 18.093 -8.927 1.00 18.70 83 GLY B O 1
ATOM 2077 N N . GLU B 1 84 ? 0.072 18.583 -7.434 1.00 19.18 84 GLU B N 1
ATOM 2078 C CA . GLU B 1 84 ? 1.007 18.936 -6.357 1.00 20.78 84 GLU B CA 1
ATOM 2079 C C . GLU B 1 84 ? 0.851 18.047 -5.121 1.00 20.66 84 GLU B C 1
ATOM 2080 O O . GLU B 1 84 ? 1.308 18.394 -4.031 1.00 25.19 84 GLU B O 1
ATOM 2086 N N A LYS B 1 85 ? 0.203 16.901 -5.306 0.47 19.34 85 LYS B N 1
ATOM 2087 N N B LYS B 1 85 ? 0.197 16.908 -5.304 0.53 18.47 85 LYS B N 1
ATOM 2088 C CA A LYS B 1 85 ? 0.117 15.867 -4.279 0.47 18.81 85 LYS B CA 1
ATOM 2089 C CA B LYS B 1 85 ? 0.167 15.869 -4.287 0.53 17.60 85 LYS B CA 1
ATOM 2090 C C A LYS B 1 85 ? 0.454 14.518 -4.905 0.47 18.47 85 LYS B C 1
ATOM 2091 C C B LYS B 1 85 ? 0.540 14.554 -4.941 0.53 17.86 85 LYS B C 1
ATOM 2092 O O A LYS B 1 85 ? 0.016 14.233 -6.017 0.47 18.10 85 LYS B O 1
ATOM 2093 O O B LYS B 1 85 ? 0.216 14.327 -6.102 0.53 17.65 85 LYS B O 1
ATOM 2104 N N . ALA B 1 86 ? 1.226 13.689 -4.205 1.00 17.60 86 ALA B N 1
ATOM 2105 C CA . ALA B 1 86 ? 1.583 12.372 -4.734 1.00 16.31 86 ALA B CA 1
ATOM 2106 C C . ALA B 1 86 ? 0.351 11.484 -4.836 1.00 15.14 86 ALA B C 1
ATOM 2107 O O . ALA B 1 86 ? -0.614 11.659 -4.094 1.00 14.36 86 ALA B O 1
ATOM 2109 N N . HIS B 1 87 ? 0.387 10.526 -5.759 1.00 14.48 87 HIS B N 1
ATOM 2110 C CA . HIS B 1 87 ? -0.697 9.563 -5.894 1.00 14.61 87 HIS B CA 1
ATOM 2111 C C . HIS B 1 87 ? -0.906 8.732 -4.605 1.00 16.87 87 HIS B C 1
ATOM 2112 O O . HIS B 1 87 ? -1.993 8.187 -4.367 1.00 18.26 87 HIS B O 1
ATOM 2119 N N . THR B 1 88 ? 0.128 8.657 -3.772 1.00 16.03 88 THR B N 1
ATOM 2120 C CA . THR B 1 88 ? 0.070 7.894 -2.530 1.00 15.93 88 THR B CA 1
ATOM 2121 C C . THR B 1 88 ? -0.356 8.737 -1.324 1.00 17.55 88 THR B C 1
ATOM 2122 O O . THR B 1 88 ? -0.430 8.233 -0.200 1.00 18.83 88 THR B O 1
ATOM 2126 N N . ALA B 1 89 ? -0.632 10.018 -1.545 1.00 17.66 89 ALA B N 1
ATOM 2127 C CA . ALA B 1 89 ? -0.900 10.931 -0.428 1.00 18.12 89 ALA B CA 1
ATOM 2128 C C . ALA B 1 89 ? -2.317 10.828 0.147 1.00 18.03 89 ALA B C 1
ATOM 2129 O O . ALA B 1 89 ? -2.594 11.403 1.201 1.00 22.90 89 ALA B O 1
ATOM 2131 N N . PHE B 1 90 ? -3.205 10.109 -0.535 1.00 17.23 90 PHE B N 1
ATOM 2132 C CA . PHE B 1 90 ? -4.597 10.009 -0.100 1.00 17.04 90 PHE B CA 1
ATOM 2133 C C . PHE B 1 90 ? -4.982 8.612 0.367 1.00 17.70 90 PHE B C 1
ATOM 2134 O O . PHE B 1 90 ? -4.376 7.623 -0.015 1.00 19.28 90 PHE B O 1
ATOM 2142 N N . ASP B 1 91 ? -6.020 8.556 1.193 1.00 19.31 91 ASP B N 1
ATOM 2143 C CA . ASP B 1 91 ? -6.536 7.315 1.759 1.00 19.04 91 ASP B CA 1
ATOM 2144 C C . ASP B 1 91 ? -7.525 6.653 0.803 1.00 18.89 91 ASP B C 1
ATOM 2145 O O . ASP B 1 91 ? -8.557 7.237 0.495 1.00 20.23 91 ASP B O 1
ATOM 2150 N N . TYR B 1 92 ? -7.205 5.449 0.327 1.00 17.60 92 TYR B N 1
ATOM 2151 C CA . TYR B 1 92 ? -8.118 4.686 -0.529 1.00 17.04 92 TYR B CA 1
ATOM 2152 C C . TYR B 1 92 ? -8.511 3.379 0.134 1.00 18.60 92 TYR B C 1
ATOM 2153 O O . TYR B 1 92 ? -8.857 2.418 -0.552 1.00 18.66 92 TYR B O 1
ATOM 2162 N N . SER B 1 93 ? -8.455 3.334 1.462 1.00 18.65 93 SER B N 1
ATOM 2163 C CA . SER B 1 93 ? -8.515 2.053 2.159 1.00 18.79 93 SER B CA 1
ATOM 2164 C C . SER B 1 93 ? -9.931 1.535 2.420 1.00 21.63 93 SER B C 1
ATOM 2165 O O . SER B 1 93 ? -10.098 0.398 2.860 1.00 22.26 93 SER B O 1
ATOM 2168 N N . LYS B 1 94 ? -10.947 2.350 2.151 1.00 24.14 94 LYS B N 1
ATOM 2169 C CA . LYS B 1 94 ? -12.317 1.959 2.496 1.00 28.23 94 LYS B CA 1
ATOM 2170 C C . LYS B 1 94 ? -12.980 1.217 1.343 1.00 29.31 94 LYS B C 1
ATOM 2171 O O . LYS B 1 94 ? -13.348 1.819 0.341 1.00 27.99 94 LYS B O 1
ATOM 2177 N N A ARG B 1 95 ? -13.122 -0.096 1.510 0.46 30.96 95 ARG B N 1
ATOM 2178 N N B ARG B 1 95 ? -13.143 -0.092 1.496 0.54 30.99 95 ARG B N 1
ATOM 2179 C CA A ARG B 1 95 ? -13.687 -0.974 0.488 0.46 32.31 95 ARG B CA 1
ATOM 2180 C CA B ARG B 1 95 ? -13.654 -0.932 0.417 0.54 32.53 95 ARG B CA 1
ATOM 2181 C C A ARG B 1 95 ? -15.034 -0.481 -0.019 0.46 30.99 95 ARG B C 1
ATOM 2182 C C B ARG B 1 95 ? -15.089 -0.593 0.004 0.54 31.93 95 ARG B C 1
ATOM 2183 O O A ARG B 1 95 ? -15.330 -0.566 -1.212 0.46 30.26 95 ARG B O 1
ATOM 2184 O O B ARG B 1 95 ? -15.500 -0.891 -1.117 0.54 32.78 95 ARG B O 1
ATOM 2199 N N . GLU B 1 96 ? -15.845 0.037 0.897 1.00 30.03 96 GLU B N 1
ATOM 2200 C CA . GLU B 1 96 ? -17.227 0.385 0.591 1.00 29.53 96 GLU B CA 1
ATOM 2201 C C . GLU B 1 96 ? -17.385 1.693 -0.185 1.00 24.60 96 GLU B C 1
ATOM 2202 O O . GLU B 1 96 ? -18.457 1.954 -0.731 1.00 27.20 96 GLU B O 1
ATOM 2208 N N . LYS B 1 97 ? -16.334 2.509 -0.239 1.00 21.47 97 LYS B N 1
ATOM 2209 C CA . LYS B 1 97 ? -16.362 3.754 -1.002 1.00 20.68 97 LYS B CA 1
ATOM 2210 C C . LYS B 1 97 ? -16.068 3.493 -2.474 1.00 19.26 97 LYS B C 1
ATOM 2211 O O . LYS B 1 97 ? -15.447 2.489 -2.814 1.00 20.01 97 LYS B O 1
ATOM 2217 N N . ASP B 1 98 ? -16.493 4.405 -3.341 1.00 17.52 98 ASP B N 1
ATOM 2218 C CA . ASP B 1 98 ? -16.125 4.319 -4.751 1.00 16.53 98 ASP B CA 1
ATOM 2219 C C . ASP B 1 98 ? -15.042 5.335 -5.067 1.00 17.38 98 ASP B C 1
ATOM 2220 O O . ASP B 1 98 ? -15.253 6.541 -4.944 1.00 20.83 98 ASP B O 1
ATOM 2225 N N . TYR B 1 99 ? -13.880 4.840 -5.475 1.00 14.35 99 TYR B N 1
ATOM 2226 C CA . TYR B 1 99 ? -12.767 5.701 -5.833 1.00 12.80 99 TYR B CA 1
ATOM 2227 C C . TYR B 1 99 ? -12.611 5.727 -7.335 1.00 12.66 99 TYR B C 1
ATOM 2228 O O . TYR B 1 99 ? -12.448 4.664 -7.956 1.00 14.98 99 TYR B O 1
ATOM 2237 N N . TYR B 1 100 ? -12.645 6.929 -7.911 1.00 12.57 100 TYR B N 1
ATOM 2238 C CA . TYR B 1 100 ? -12.465 7.112 -9.346 1.00 12.66 100 TYR B CA 1
ATOM 2239 C C . TYR B 1 100 ? -11.145 7.793 -9.636 1.00 12.92 100 TYR B C 1
ATOM 2240 O O . TYR B 1 100 ? -10.866 8.877 -9.108 1.00 14.91 100 TYR B O 1
ATOM 2249 N N . PHE B 1 101 ? -10.345 7.172 -10.489 1.00 11.47 101 PHE B N 1
ATOM 2250 C CA . PHE B 1 101 ? -9.105 7.778 -10.938 1.00 10.80 101 PHE B CA 1
ATOM 2251 C C . PHE B 1 101 ? -9.245 8.141 -12.401 1.00 10.25 101 PHE B C 1
ATOM 2252 O O . PHE B 1 101 ? -9.487 7.272 -13.233 1.00 10.89 101 PHE B O 1
ATOM 2260 N N . VAL B 1 102 ? -9.116 9.436 -12.693 1.00 10.61 102 VAL B N 1
ATOM 2261 C CA . VAL B 1 102 ? -9.369 9.976 -14.031 1.00 10.31 102 VAL B CA 1
ATOM 2262 C C . VAL B 1 102 ? -8.058 10.309 -14.739 1.00 10.94 102 VAL B C 1
ATOM 2263 O O . VAL B 1 102 ? -7.204 11.040 -14.193 1.00 11.64 102 VAL B O 1
ATOM 2267 N N . PHE B 1 103 ? -7.917 9.784 -15.952 1.00 10.08 103 PHE B N 1
ATOM 2268 C CA . PHE B 1 103 ? -6.688 9.903 -16.716 1.00 10.94 103 PHE B CA 1
ATOM 2269 C C . PHE B 1 103 ? -6.905 10.676 -18.007 1.00 10.38 103 PHE B C 1
ATOM 2270 O O . PHE B 1 103 ? -7.958 10.565 -18.650 1.00 11.48 103 PHE B O 1
ATOM 2278 N N . GLY B 1 104 ? -5.897 11.454 -18.388 1.00 10.37 104 GLY B N 1
ATOM 2279 C CA . GLY B 1 104 ? -5.944 12.187 -19.641 1.00 11.83 104 GLY B CA 1
ATOM 2280 C C . GLY B 1 104 ? -5.469 11.460 -20.882 1.00 11.23 104 GLY B C 1
ATOM 2281 O O . GLY B 1 104 ? -5.103 10.276 -20.848 1.00 10.94 104 GLY B O 1
ATOM 2282 N N . ARG B 1 105 ? -5.464 12.206 -21.987 1.00 11.96 105 ARG B N 1
ATOM 2283 C CA . ARG B 1 105 ? -5.108 11.686 -23.303 1.00 11.94 105 ARG B CA 1
ATOM 2284 C C . ARG B 1 105 ? -3.606 11.559 -23.446 1.00 11.12 105 ARG B C 1
ATOM 2285 O O . ARG B 1 105 ? -2.864 12.382 -22.912 1.00 12.35 105 ARG B O 1
ATOM 2293 N N . GLU B 1 106 ? -3.157 10.563 -24.195 1.00 12.25 106 GLU B N 1
ATOM 2294 C CA . GLU B 1 106 ? -1.725 10.378 -24.438 1.00 10.86 106 GLU B CA 1
ATOM 2295 C C . GLU B 1 106 ? -1.036 11.638 -24.968 1.00 13.56 106 GLU B C 1
ATOM 2296 O O . GLU B 1 106 ? 0.107 11.915 -24.605 1.00 15.05 106 GLU B O 1
ATOM 2302 N N . THR B 1 107 ? -1.726 12.408 -25.816 1.00 12.22 107 THR B N 1
ATOM 2303 C CA . THR B 1 107 ? -1.122 13.606 -26.383 1.00 12.28 107 THR B CA 1
ATOM 2304 C C . THR B 1 107 ? -1.445 14.841 -25.538 1.00 12.79 107 THR B C 1
ATOM 2305 O O . THR B 1 107 ? -0.525 15.457 -24.989 1.00 16.64 107 THR B O 1
ATOM 2309 N N . ASN B 1 108 ? -2.728 15.183 -25.399 1.00 13.23 108 ASN B N 1
ATOM 2310 C CA . ASN B 1 108 ? -3.113 16.447 -24.755 1.00 13.21 108 ASN B CA 1
ATOM 2311 C C . ASN B 1 108 ? -3.240 16.396 -23.232 1.00 13.20 108 ASN B C 1
ATOM 2312 O O . ASN B 1 108 ? -3.459 17.431 -22.592 1.00 14.30 108 ASN B O 1
ATOM 2317 N N . GLY B 1 109 ? -3.156 15.206 -22.646 1.00 12.70 109 GLY B N 1
ATOM 2318 C CA . GLY B 1 109 ? -3.441 15.065 -21.225 1.00 12.85 109 GLY B CA 1
ATOM 2319 C C . GLY B 1 109 ? -4.895 15.365 -20.884 1.00 10.93 109 GLY B C 1
ATOM 2320 O O . GLY B 1 109 ? -5.798 15.146 -21.698 1.00 12.43 109 GLY B O 1
ATOM 2321 N N . LEU B 1 110 ? -5.125 15.869 -19.673 1.00 13.59 110 LEU B N 1
ATOM 2322 C CA . LEU B 1 110 ? -6.458 16.298 -19.243 1.00 14.33 110 LEU B CA 1
ATOM 2323 C C . LEU B 1 110 ? -6.721 17.719 -19.695 1.00 15.84 110 LEU B C 1
ATOM 2324 O O . LEU B 1 110 ? -5.784 18.523 -19.792 1.00 17.35 110 LEU B O 1
ATOM 2329 N N . PRO B 1 111 ? -7.993 18.045 -19.975 1.00 16.50 111 PRO B N 1
ATOM 2330 C CA . PRO B 1 111 ? -8.299 19.435 -20.328 1.00 18.36 111 PRO B CA 1
ATOM 2331 C C . PRO B 1 111 ? -7.901 20.395 -19.203 1.00 18.92 111 PRO B C 1
ATOM 2332 O O . PRO B 1 111 ? -8.058 20.057 -18.026 1.00 16.60 111 PRO B O 1
ATOM 2336 N N . ALA B 1 112 ? -7.371 21.559 -19.562 1.00 19.31 112 ALA B N 1
ATOM 2337 C CA . ALA B 1 112 ? -6.939 22.556 -18.584 1.00 20.29 112 ALA B CA 1
ATOM 2338 C C . ALA B 1 112 ? -8.034 22.900 -17.576 1.00 20.75 112 ALA B C 1
ATOM 2339 O O . ALA B 1 112 ? -7.753 23.076 -16.388 1.00 21.58 112 ALA B O 1
ATOM 2341 N N . ASN B 1 113 ? -9.282 22.999 -18.033 1.00 20.97 113 ASN B N 1
ATOM 2342 C CA . ASN B 1 113 ? -10.353 23.404 -17.120 1.00 21.66 113 ASN B CA 1
ATOM 2343 C C . ASN B 1 113 ? -10.636 22.304 -16.103 1.00 18.93 113 ASN B C 1
ATOM 2344 O O . ASN B 1 113 ? -10.997 22.589 -14.964 1.00 21.74 113 ASN B O 1
ATOM 2349 N N . VAL B 1 114 ? -10.440 21.048 -16.497 1.00 17.06 114 VAL B N 1
ATOM 2350 C CA . VAL B 1 114 ? -10.648 19.945 -15.565 1.00 16.06 114 VAL B CA 1
ATOM 2351 C C . VAL B 1 114 ? -9.604 19.988 -14.453 1.00 17.27 114 VAL B C 1
ATOM 2352 O O . VAL B 1 114 ? -9.927 19.842 -13.269 1.00 18.56 114 VAL B O 1
ATOM 2356 N N . ILE B 1 115 ? -8.354 20.233 -14.826 1.00 16.52 115 ILE B N 1
ATOM 2357 C CA . ILE B 1 115 ? -7.287 20.346 -13.837 1.00 18.11 115 ILE B CA 1
ATOM 2358 C C . ILE B 1 115 ? -7.524 21.537 -12.906 1.00 20.64 115 ILE B C 1
ATOM 2359 O O . ILE B 1 115 ? -7.436 21.403 -11.681 1.00 19.73 115 ILE B O 1
ATOM 2364 N N A GLU B 1 116 ? -7.860 22.683 -13.495 0.45 20.69 116 GLU B N 1
ATOM 2365 N N B GLU B 1 116 ? -7.833 22.699 -13.478 0.55 19.32 116 GLU B N 1
ATOM 2366 C CA A GLU B 1 116 ? -8.067 23.922 -12.754 0.45 22.60 116 GLU B CA 1
ATOM 2367 C CA B GLU B 1 116 ? -8.048 23.887 -12.668 0.55 21.47 116 GLU B CA 1
ATOM 2368 C C A GLU B 1 116 ? -9.245 23.857 -11.782 0.45 21.53 116 GLU B C 1
ATOM 2369 C C B GLU B 1 116 ? -9.187 23.676 -11.680 0.55 20.03 116 GLU B C 1
ATOM 2370 O O A GLU B 1 116 ? -9.193 24.435 -10.698 0.45 22.48 116 GLU B O 1
ATOM 2371 O O B GLU B 1 116 ? -9.048 23.953 -10.488 0.55 20.60 116 GLU B O 1
ATOM 2382 N N . GLU B 1 117 ? -10.306 23.157 -12.174 1.00 19.96 117 GLU B N 1
ATOM 2383 C CA . GLU B 1 117 ? -11.504 23.066 -11.351 1.00 21.04 117 GLU B CA 1
ATOM 2384 C C . GLU B 1 117 ? -11.363 22.014 -10.255 1.00 19.74 117 GLU B C 1
ATOM 2385 O O . GLU B 1 117 ? -12.059 22.066 -9.250 1.00 21.03 117 GLU B O 1
ATOM 2391 N N . ASN B 1 118 ? -10.435 21.084 -10.439 1.00 17.54 118 ASN B N 1
ATOM 2392 C CA . ASN B 1 118 ? -10.268 19.978 -9.508 1.00 16.70 118 ASN B CA 1
ATOM 2393 C C . ASN B 1 118 ? -8.873 19.896 -8.929 1.00 16.49 118 ASN B C 1
ATOM 2394 O O . ASN B 1 118 ? -8.425 18.823 -8.540 1.00 17.62 118 ASN B O 1
ATOM 2399 N N . PHE B 1 119 ? -8.184 21.029 -8.854 1.00 17.31 119 PHE B N 1
ATOM 2400 C CA . PHE B 1 119 ? -6.754 20.977 -8.573 1.00 16.62 119 PHE B CA 1
ATOM 2401 C C . PHE B 1 119 ? -6.392 20.346 -7.224 1.00 15.40 119 PHE B C 1
ATOM 2402 O O . PHE B 1 119 ? -5.360 19.683 -7.122 1.00 15.89 119 PHE B O 1
ATOM 2410 N N . ASP B 1 120 ? -7.236 20.511 -6.207 1.00 16.20 120 ASP B N 1
ATOM 2411 C CA . ASP B 1 120 ? -6.954 19.911 -4.894 1.00 16.42 120 ASP B CA 1
ATOM 2412 C C . ASP B 1 120 ? -6.904 18.390 -4.938 1.00 17.97 120 ASP B C 1
ATOM 2413 O O . ASP B 1 120 ? -6.349 17.754 -4.044 1.00 18.39 120 ASP B O 1
ATOM 2418 N N . HIS B 1 121 ? -7.523 17.806 -5.952 1.00 15.50 121 HIS B N 1
ATOM 2419 C CA . HIS B 1 121 ? -7.515 16.357 -6.091 1.00 15.88 121 HIS B CA 1
ATOM 2420 C C . HIS B 1 121 ? -6.747 15.926 -7.329 1.00 14.90 121 HIS B C 1
ATOM 2421 O O . HIS B 1 121 ? -6.967 14.830 -7.848 1.00 16.04 121 HIS B O 1
ATOM 2428 N N . CYS B 1 122 ? -5.837 16.773 -7.794 1.00 14.31 122 CYS B N 1
ATOM 2429 C CA . CYS B 1 122 ? -4.922 16.375 -8.862 1.00 13.08 122 CYS B CA 1
ATOM 2430 C C . CYS B 1 122 ? -3.682 15.711 -8.270 1.00 14.40 122 CYS B C 1
ATOM 2431 O O . CYS B 1 122 ? -3.006 16.274 -7.389 1.00 15.89 122 CYS B O 1
ATOM 2434 N N . LEU B 1 123 ? -3.415 14.506 -8.760 1.00 13.64 123 LEU B N 1
ATOM 2435 C CA . LEU B 1 123 ? -2.347 13.649 -8.271 1.00 12.51 123 LEU B CA 1
ATOM 2436 C C . LEU B 1 123 ? -1.225 13.526 -9.290 1.00 13.71 123 LEU B C 1
ATOM 2437 O O . LEU B 1 123 ? -1.462 13.173 -10.449 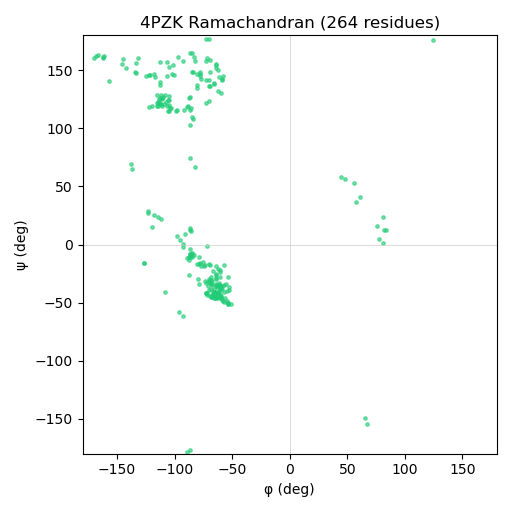1.00 12.75 123 LEU B O 1
ATOM 2442 N N . ARG B 1 124 ? -0.007 13.802 -8.840 1.00 13.15 124 ARG B N 1
ATOM 2443 C CA . ARG B 1 124 ? 1.186 13.638 -9.663 1.00 12.46 124 ARG B CA 1
ATOM 2444 C C . ARG B 1 124 ? 2.002 12.453 -9.151 1.00 12.31 124 ARG B C 1
ATOM 2445 O O . ARG B 1 124 ? 2.411 12.428 -7.990 1.00 14.17 124 ARG B O 1
ATOM 2453 N N . ILE B 1 125 ? 2.227 11.464 -10.007 1.00 11.63 125 ILE B N 1
ATOM 2454 C CA . ILE B 1 125 ? 3.197 10.423 -9.685 1.00 12.49 125 ILE B CA 1
ATOM 2455 C C . ILE B 1 125 ? 4.573 11.059 -9.812 1.00 11.89 125 ILE B C 1
ATOM 2456 O O . ILE B 1 125 ? 4.905 11.568 -10.874 1.00 11.84 125 ILE B O 1
ATOM 2461 N N . PRO B 1 126 ? 5.379 11.050 -8.736 1.00 11.91 126 PRO B N 1
ATOM 2462 C CA . PRO B 1 126 ? 6.652 11.777 -8.808 1.00 11.58 126 PRO B CA 1
ATOM 2463 C C . PRO B 1 126 ? 7.586 11.232 -9.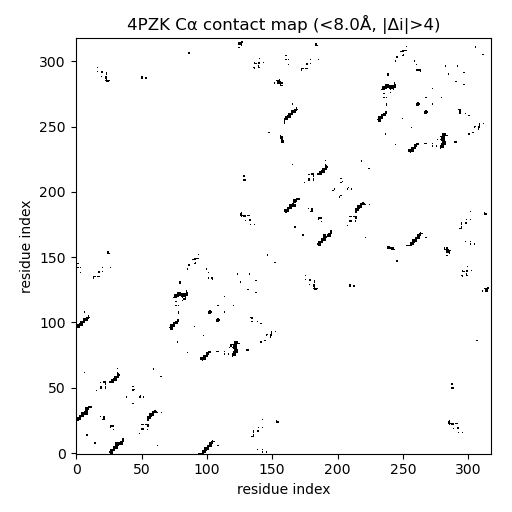893 1.00 11.84 126 PRO B C 1
ATOM 2464 O O . PRO B 1 126 ? 7.625 10.022 -10.151 1.00 11.69 126 PRO B O 1
ATOM 2468 N N . MET B 1 127 ? 8.314 12.144 -10.530 1.00 12.90 127 MET B N 1
ATOM 2469 C CA . MET B 1 127 ? 9.253 11.812 -11.595 1.00 11.60 127 MET B CA 1
ATOM 2470 C C . MET B 1 127 ? 10.466 12.730 -11.538 1.00 11.37 127 MET B C 1
ATOM 2471 O O . MET B 1 127 ? 10.409 13.831 -10.984 1.00 14.11 127 MET B O 1
ATOM 2476 N N . THR B 1 128 ? 11.542 12.279 -12.153 1.00 13.58 128 THR B N 1
ATOM 2477 C CA . THR B 1 128 ? 12.675 13.145 -12.466 1.00 13.57 128 THR B CA 1
ATOM 2478 C C . THR B 1 128 ? 12.302 14.081 -13.600 1.00 15.47 128 THR B C 1
ATOM 2479 O O . THR B 1 128 ? 11.214 13.970 -14.175 1.00 16.36 128 THR B O 1
ATOM 2483 N N . ASP B 1 129 ? 13.229 14.973 -13.948 1.00 17.80 129 ASP B N 1
ATOM 2484 C CA . ASP B 1 129 ? 13.039 15.879 -15.075 1.00 20.27 129 ASP B CA 1
ATOM 2485 C C . ASP B 1 129 ? 13.444 15.272 -16.417 1.00 18.72 129 ASP B C 1
ATOM 2486 O O . ASP B 1 129 ? 13.538 15.985 -17.414 1.00 22.75 129 ASP B O 1
ATOM 2491 N N . LYS B 1 130 ? 13.678 13.964 -16.456 1.00 16.72 130 LYS B N 1
ATOM 2492 C CA . LYS B 1 130 ? 14.209 13.341 -17.672 1.00 15.49 130 LYS B CA 1
ATOM 2493 C C . LYS B 1 130 ? 13.121 12.891 -18.635 1.00 18.42 130 LYS B C 1
ATOM 2494 O O . LYS B 1 130 ? 13.417 12.513 -19.776 1.00 21.15 130 LYS B O 1
ATOM 2500 N N . VAL B 1 131 ? 11.876 12.891 -18.163 1.00 16.42 131 VAL B N 1
ATOM 2501 C CA . VAL B 1 131 ? 10.725 12.557 -19.000 1.00 15.93 131 VAL B CA 1
ATOM 2502 C C . VAL B 1 131 ? 9.622 13.587 -18.768 1.00 17.27 131 VAL B C 1
ATOM 2503 O O . VAL B 1 131 ? 9.578 14.227 -17.712 1.00 21.19 131 VAL B O 1
ATOM 2507 N N . ARG B 1 132 ? 8.733 13.747 -19.744 1.00 18.48 132 ARG B N 1
ATOM 2508 C CA . ARG B 1 132 ? 7.579 14.625 -19.579 1.00 19.68 132 ARG B CA 1
ATOM 2509 C C . ARG B 1 132 ? 6.464 13.988 -18.773 1.00 18.51 132 ARG B C 1
ATOM 2510 O O . ARG B 1 132 ? 5.732 14.657 -18.045 1.00 21.81 132 ARG B O 1
ATOM 2518 N N . SER B 1 133 ? 6.319 12.683 -18.930 1.00 14.66 133 SER B N 1
ATOM 2519 C CA . SER B 1 133 ? 5.194 11.967 -18.362 1.00 13.69 133 SER B CA 1
ATOM 2520 C C . SER B 1 133 ? 5.485 10.489 -18.427 1.00 12.08 133 SER B C 1
ATOM 2521 O O . SER B 1 133 ? 6.369 10.053 -19.179 1.00 14.33 133 SER B O 1
ATOM 2524 N N . LEU B 1 134 ? 4.739 9.722 -17.643 1.00 12.85 134 LEU B N 1
ATOM 2525 C CA . LEU B 1 134 ? 4.746 8.265 -17.728 1.00 13.55 134 LEU B CA 1
ATOM 2526 C C . LEU B 1 134 ? 3.791 7.784 -18.806 1.00 9.95 134 LEU B C 1
ATOM 2527 O O . LEU B 1 134 ? 2.925 8.531 -19.268 1.00 13.17 134 LEU B O 1
ATOM 2532 N N . ASN B 1 135 ? 3.936 6.524 -19.186 1.00 11.43 135 ASN B N 1
ATOM 2533 C CA . ASN B 1 135 ? 2.989 5.904 -20.100 1.00 11.21 135 ASN B CA 1
ATOM 2534 C C . ASN B 1 135 ? 1.601 5.786 -19.448 1.00 12.03 135 ASN B C 1
ATOM 2535 O O . ASN B 1 135 ? 1.488 5.444 -18.270 1.00 11.12 135 ASN B O 1
ATOM 2540 N N . LEU B 1 136 ? 0.553 6.057 -20.220 1.00 10.82 136 LEU B N 1
ATOM 2541 C CA . LEU B 1 136 ? -0.826 6.057 -19.710 1.00 8.75 136 LEU B CA 1
ATOM 2542 C C . LEU B 1 136 ? -1.205 4.753 -19.003 1.00 9.60 136 LEU B C 1
ATOM 2543 O O . LEU B 1 136 ? -1.712 4.778 -17.882 1.00 9.66 136 LEU B O 1
ATOM 2548 N N . SER B 1 137 ? -0.960 3.611 -19.643 1.00 10.40 137 SER B N 1
ATOM 2549 C CA . SER B 1 137 ? -1.360 2.354 -19.024 1.00 9.54 137 SER B CA 1
ATOM 2550 C C . SER B 1 137 ? -0.536 2.065 -17.761 1.00 9.13 137 SER B C 1
ATOM 2551 O O . SER B 1 137 ? -1.067 1.523 -16.796 1.00 11.23 137 SER B O 1
ATOM 2554 N N . ASN B 1 138 ? 0.741 2.453 -17.752 1.00 9.84 138 ASN B N 1
ATOM 2555 C CA . ASN B 1 138 ? 1.560 2.270 -16.564 1.00 11.16 138 ASN B CA 1
ATOM 2556 C C . ASN B 1 138 ? 0.991 3.062 -15.396 1.00 11.02 138 ASN B C 1
ATOM 2557 O O . ASN B 1 138 ? 0.954 2.559 -14.265 1.00 11.50 138 ASN B O 1
ATOM 2562 N N . THR B 1 139 ? 0.525 4.285 -15.661 1.00 10.11 139 THR B N 1
ATOM 2563 C CA . THR B 1 139 ? 0.026 5.122 -14.567 1.00 10.70 139 THR B CA 1
ATOM 2564 C C . THR B 1 139 ? -1.261 4.525 -14.000 1.00 11.50 139 THR B C 1
ATOM 2565 O O . THR B 1 139 ? -1.486 4.548 -12.792 1.00 11.39 139 THR B O 1
ATOM 2569 N N . ALA B 1 140 ? -2.102 3.979 -14.865 1.00 10.46 140 ALA B N 1
ATOM 2570 C CA . ALA B 1 140 ? -3.329 3.341 -14.400 1.00 10.90 140 ALA B CA 1
ATOM 2571 C C . ALA B 1 140 ? -3.016 2.105 -13.548 1.00 9.51 140 ALA B C 1
ATOM 2572 O O . ALA B 1 140 ? -3.639 1.876 -12.499 1.00 10.83 140 ALA B O 1
ATOM 2574 N N . ALA B 1 141 ? -2.033 1.320 -13.979 1.00 10.00 141 ALA B N 1
ATOM 2575 C CA . ALA B 1 141 ? -1.667 0.127 -13.211 1.00 11.07 141 ALA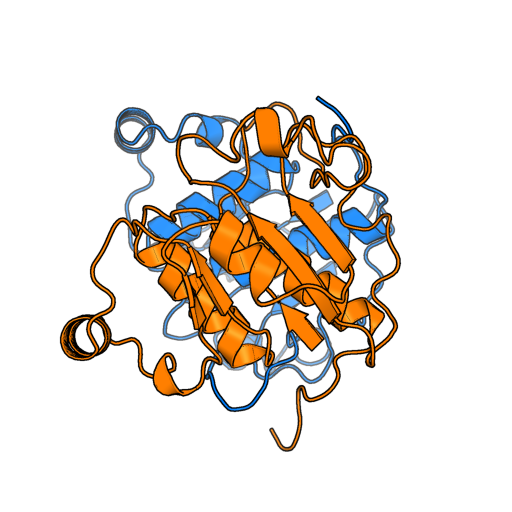 B CA 1
ATOM 2576 C C . ALA B 1 141 ? -1.120 0.500 -11.828 1.00 10.49 141 ALA B C 1
ATOM 2577 O O . ALA B 1 141 ? -1.450 -0.141 -10.829 1.00 11.47 141 ALA B O 1
ATOM 2579 N N . ILE B 1 142 ? -0.287 1.536 -11.769 1.00 10.49 142 ILE B N 1
ATOM 2580 C CA . ILE B 1 142 ? 0.255 2.020 -10.503 1.00 9.65 142 ILE B CA 1
ATOM 2581 C C . ILE B 1 142 ? -0.882 2.441 -9.563 1.00 10.07 142 ILE B C 1
ATOM 2582 O O . ILE B 1 142 ? -0.896 2.068 -8.381 1.00 13.43 142 ILE B O 1
ATOM 2587 N N . LEU B 1 143 ? -1.832 3.225 -10.067 1.00 10.63 143 LEU B N 1
ATOM 2588 C CA . LEU B 1 143 ? -2.917 3.703 -9.208 1.00 10.96 143 LEU B CA 1
ATOM 2589 C C . LEU B 1 143 ? -3.833 2.571 -8.752 1.00 10.68 143 LEU B C 1
ATOM 2590 O O . LEU B 1 143 ? -4.213 2.521 -7.584 1.00 11.70 143 LEU B O 1
ATOM 2595 N N . ILE B 1 144 ? -4.225 1.694 -9.673 1.00 10.82 144 ILE B N 1
ATOM 2596 C CA . ILE B 1 144 ? -5.045 0.555 -9.307 1.00 9.80 144 ILE B CA 1
ATOM 2597 C C . ILE B 1 144 ? -4.374 -0.217 -8.169 1.00 8.54 144 ILE B C 1
ATOM 2598 O O . ILE B 1 144 ? -5.005 -0.506 -7.157 1.00 11.49 144 ILE B O 1
ATOM 2603 N N . TYR B 1 145 ? -3.103 -0.562 -8.316 1.00 9.74 145 TYR B N 1
ATOM 2604 C CA . TYR B 1 145 ? -2.505 -1.412 -7.305 1.00 11.00 145 TYR B CA 1
ATOM 2605 C C . TYR B 1 145 ? -2.129 -0.651 -6.037 1.00 11.84 145 TYR B C 1
ATOM 2606 O O . TYR B 1 145 ? -1.922 -1.266 -5.005 1.00 14.02 145 TYR B O 1
ATOM 2615 N N . GLU B 1 146 ? -2.065 0.673 -6.091 1.00 11.66 146 GLU B N 1
ATOM 2616 C CA . GLU B 1 146 ? -1.912 1.429 -4.848 1.00 12.98 146 GLU B CA 1
ATOM 2617 C C . GLU B 1 146 ? -3.217 1.390 -4.056 1.00 13.54 146 GLU B C 1
ATOM 2618 O O . GLU B 1 146 ? -3.211 1.202 -2.839 1.00 13.04 146 GLU B O 1
ATOM 2624 N N . ALA B 1 147 ? -4.345 1.538 -4.743 1.00 13.60 147 ALA B N 1
ATOM 2625 C CA . ALA B 1 147 ? -5.633 1.449 -4.061 1.00 13.20 147 ALA B CA 1
ATOM 2626 C C . ALA B 1 147 ? -5.844 0.035 -3.504 1.00 12.99 147 ALA B C 1
ATOM 2627 O O . ALA B 1 147 ? -6.245 -0.136 -2.350 1.00 14.09 147 ALA B O 1
ATOM 2629 N N . PHE B 1 148 ? -5.535 -0.985 -4.300 1.00 12.16 148 PHE B N 1
ATOM 2630 C CA . PHE B 1 148 ? -5.729 -2.344 -3.816 1.00 11.18 148 PHE B CA 1
ATOM 2631 C C . PHE B 1 148 ? -4.738 -2.680 -2.694 1.00 12.41 148 PHE B C 1
ATOM 2632 O O . PHE B 1 148 ? -5.085 -3.414 -1.777 1.00 14.16 148 PHE B O 1
ATOM 2640 N N . ARG B 1 149 ? -3.525 -2.131 -2.746 1.00 12.20 149 ARG B N 1
ATOM 2641 C CA . ARG B 1 149 ? -2.590 -2.304 -1.629 1.00 13.32 149 ARG B CA 1
ATOM 2642 C C . ARG B 1 149 ? -3.210 -1.775 -0.341 1.00 12.93 149 ARG B C 1
ATOM 2643 O O . ARG B 1 149 ? -3.189 -2.448 0.690 1.00 15.90 149 ARG B O 1
ATOM 2651 N N . GLN B 1 150 ? -3.750 -0.563 -0.395 1.00 12.30 150 GLN B N 1
ATOM 2652 C CA . GLN B 1 150 ? -4.323 0.046 0.807 1.00 13.87 150 GLN B CA 1
ATOM 2653 C C . GLN B 1 150 ? -5.531 -0.730 1.333 1.00 16.03 150 GLN B C 1
ATOM 2654 O O . GLN B 1 150 ? -5.850 -0.663 2.522 1.00 18.58 150 GLN B O 1
ATOM 2660 N N . GLN B 1 151 ? -6.208 -1.457 0.451 1.00 14.91 151 GLN B N 1
ATOM 2661 C CA . GLN B 1 151 ? -7.382 -2.234 0.840 1.00 15.81 151 GLN B CA 1
ATOM 2662 C C . GLN B 1 151 ? -7.048 -3.694 1.148 1.00 16.22 151 GLN B C 1
ATOM 2663 O O . GLN B 1 151 ? -7.938 -4.487 1.435 1.00 19.93 151 GLN B O 1
ATOM 2669 N N . ASN B 1 152 ? -5.767 -4.038 1.102 1.00 16.15 152 ASN B N 1
ATOM 2670 C CA . ASN B 1 152 ? -5.305 -5.414 1.304 1.00 18.38 152 ASN B CA 1
ATOM 2671 C C . ASN B 1 152 ? -5.857 -6.404 0.261 1.00 17.02 152 ASN B C 1
ATOM 2672 O O . ASN B 1 152 ? -6.214 -7.546 0.575 1.00 17.88 152 ASN B O 1
ATOM 2677 N N . TYR B 1 153 ? -5.884 -5.946 -0.988 1.00 14.38 153 TYR B N 1
ATOM 2678 C CA . TYR B 1 153 ? -6.153 -6.783 -2.164 1.00 12.33 153 TYR B CA 1
ATOM 2679 C C . TYR B 1 153 ? -7.472 -7.554 -2.117 1.00 14.40 153 TYR B C 1
ATOM 2680 O O . TYR B 1 153 ? -7.504 -8.775 -2.340 1.00 15.03 153 TYR B O 1
ATOM 2689 N N . PRO B 1 154 ? -8.576 -6.841 -1.873 1.00 15.71 154 PRO B N 1
ATOM 2690 C CA . PRO B 1 154 ? -9.859 -7.538 -1.795 1.00 17.52 154 PRO B CA 1
ATOM 2691 C C . PRO B 1 154 ? -10.238 -8.227 -3.107 1.00 17.03 154 PRO B C 1
ATOM 2692 O O . PRO B 1 154 ? -10.142 -7.628 -4.184 1.00 19.03 154 PRO B O 1
ATOM 2696 N N . GLY B 1 155 ? -10.645 -9.486 -2.994 1.00 16.14 155 GLY B N 1
ATOM 2697 C CA . GLY B 1 155 ? -11.141 -10.253 -4.118 1.00 14.73 155 GLY B CA 1
ATOM 2698 C C . GLY B 1 155 ? -10.058 -10.840 -5.000 1.00 13.54 155 GLY B C 1
ATOM 2699 O O . GLY B 1 155 ? -10.355 -11.477 -6.002 1.00 16.98 155 GLY B O 1
ATOM 2700 N N . LEU B 1 156 ? -8.799 -10.624 -4.636 1.00 13.36 156 LEU B N 1
ATOM 2701 C CA . LEU B 1 156 ? -7.688 -11.108 -5.445 1.00 13.06 156 LEU B CA 1
ATOM 2702 C C . LEU B 1 156 ? -7.090 -12.372 -4.842 1.00 15.24 156 LEU B C 1
ATOM 2703 O O . LEU B 1 156 ? -7.184 -12.595 -3.628 1.00 16.52 156 LEU B 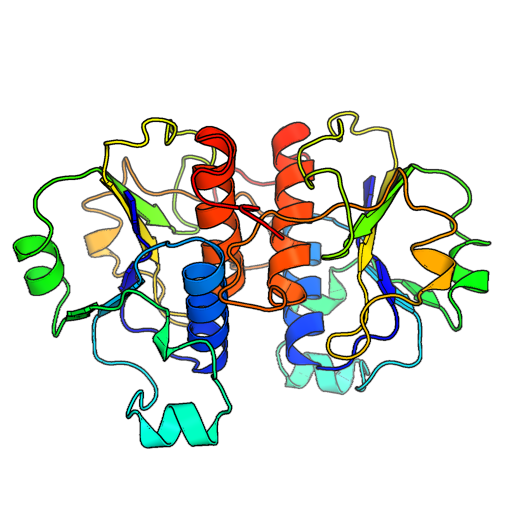O 1
ATOM 2708 N N . ASP B 1 157 ? -6.475 -13.189 -5.693 1.00 14.29 157 ASP B N 1
ATOM 2709 C CA . ASP B 1 157 ? -5.800 -14.410 -5.260 1.00 16.75 157 ASP B CA 1
ATOM 2710 C C . ASP B 1 157 ? -6.758 -15.326 -4.519 1.00 20.47 157 ASP B C 1
ATOM 2711 O O . ASP B 1 157 ? -6.377 -15.986 -3.533 1.00 24.00 157 ASP B O 1
ATOM 2716 N N . LEU B 1 158 ? -8.007 -15.351 -4.980 1.00 20.63 158 LEU B N 1
ATOM 2717 C CA . LEU B 1 158 ? -8.977 -16.335 -4.517 1.00 24.61 158 LEU B CA 1
ATOM 2718 C C . LEU B 1 158 ? -8.850 -17.569 -5.382 1.00 31.16 158 LEU B C 1
ATOM 2719 O O . LEU B 1 158 ? -8.928 -17.469 -6.615 1.00 33.62 158 LEU B O 1
ATOM 2724 N N A GLU B 1 159 ? -8.652 -18.708 -4.725 0.63 32.69 159 GLU B N 1
ATOM 2725 N N B GLU B 1 159 ? -8.660 -18.724 -4.753 0.37 33.21 159 GLU B N 1
A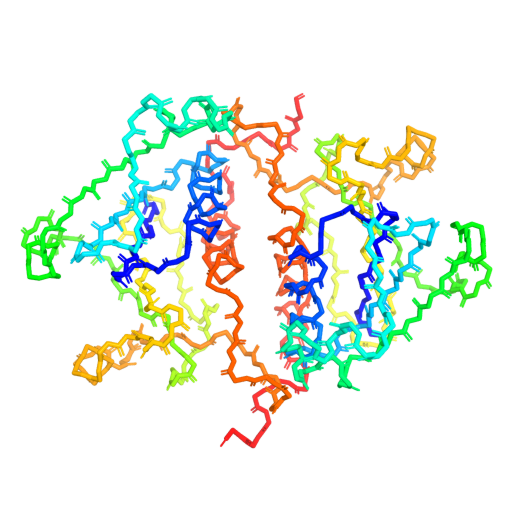TOM 2726 C CA A GLU B 1 159 ? -8.582 -20.026 -5.358 0.63 33.44 159 GLU B CA 1
ATOM 2727 C CA B GLU B 1 159 ? -8.667 -19.999 -5.467 0.37 34.37 159 GLU B CA 1
ATOM 2728 C C A GLU B 1 159 ? -7.727 -20.073 -6.620 0.63 34.77 159 GLU B C 1
ATOM 2729 C C B GLU B 1 159 ? -7.738 -19.949 -6.688 0.37 35.19 159 GLU B C 1
ATOM 2730 O O A GLU B 1 159 ? -8.213 -20.379 -7.711 0.63 36.48 159 GLU B O 1
ATOM 2731 O O B GLU B 1 159 ? -8.185 -20.012 -7.835 0.37 36.65 159 GLU B O 1
ATOM 2742 N N . ILE B 1 160 ? -6.442 -19.789 -6.445 0.90 34.25 160 ILE B N 1
ATOM 2743 C CA . ILE B 1 160 ? -5.496 -19.728 -7.552 0.90 32.96 160 ILE B CA 1
ATOM 2744 C C . ILE B 1 160 ? -5.319 -21.095 -8.199 0.90 33.95 160 ILE B C 1
ATOM 2745 O O . ILE B 1 160 ? -5.160 -22.091 -7.503 0.90 37.00 160 ILE B O 1
#

Foldseek 3Di:
DEEEEEEQEADPVLVLLLLVLCLQAVYAYEYEDDHNDDPDDVVCVVVVSVSNVSHNYDYHPHVVRVCVVCVFAAEAEEDQPAPAALLRDQLQDPPGYYYYYWYYQPPIDDPVVCVVCRVRYHYHDDDPPDPDDGNSVVSSVNSVSSCVSNVRPPHDPDD/DEEEEEEQEADVVLVLLLLVLCLQAVYAYEYEDDHNDDPPVVVCVVVPSPSNVSHRYDYHPHVVRVCVVCVFAAEAEEDQPADAALLRDQLQDPPGYYYYYWQYPPPIDDPVVCVVCRVRYHYHDDDPPDPDDDNSVVSSVNSVSSCVSNVRPPHPDPD

B-factor: mean 19.89, std 10.19, range [7.33, 84.17]

InterPro domains:
  IPR001537 tRNA/rRNA methyltransferase, SpoU type [PF00588] (3-145)
  IPR016914 tRNA (cytidine/uridine-2'-O-)-methyltransferase TrmL [MF_01885] (3-154)
  IPR016914 tRNA (cytidine/uridine-2'-O-)-methyltransferase TrmL [PIRSF029256] (3-155)
  IPR016914 tRNA (cytidine/uridine-2'-O-)-methyltransferase TrmL [PTHR42971] (2-157)
  IPR016914 tRNA (cytidine/uridine-2'-O-)-methyltransferase TrmL [cd18094] (4-151)
  IPR029026 tRNA (guanine-N1-)-methyltransferase, N-terminal [G3DSA:3.40.1280.10] (1-161)
  IPR029028 Alpha/beta knot methyltransferases [SSF75217] (3-155)

Nearest PDB structures (foldseek):
  4pzk-assembly1_B  TM=9.927E-01  e=1.248E-34  Bacillus anthracis str. 'Ames Ancestor'
  8w9u-assembly1_A  TM=9.677E-01  e=4.279E-25  Bacillus subtilis subsp. subtilis str. 168
  8w9u-assembly1_B  TM=9.852E-01  e=1.138E-23  Bacillus subtilis subsp. subtilis str. 168
  7e3t-assembly1_A-2  TM=9.151E-01  e=1.252E-18  Mycoplasma capricolum subsp. capricolum
  4kgn-assembly1_B  TM=9.020E-01  e=7.560E-17  Burkholderia pseudomallei 1710b

Solvent-accessible surface area: 15124 Å² total; per-residue (Å²): 45,6,7,0,0,1,30,38,0,30,87,79,67,12,0,11,25,0,0,63,1,1,4,0,5,44,1,42,0,4,0,1,94,85,29,48,38,57,21,94,107,172,71,14,151,223,66,48,40,89,11,22,132,78,12,120,53,51,63,6,109,38,20,121,45,2,76,113,131,16,140,118,32,66,35,6,5,15,17,56,137,4,145,81,31,3,32,67,51,88,0,39,97,129,148,92,53,4,12,0,1,3,12,67,50,113,103,29,14,38,83,85,10,21,135,129,39,73,87,61,0,0,17,11,4,9,24,111,92,15,179,45,19,21,16,0,1,17,0,0,8,0,0,4,12,0,10,64,43,10,111,16,31,76,16,64,102,93,124,46,6,7,0,0,1,34,32,0,36,85,80,65,13,1,7,25,0,0,61,2,1,4,0,6,32,1,52,0,4,0,0,92,90,29,50,38,56,19,99,109,172,102,14,165,208,72,44,41,116,15,24,140,76,12,112,54,50,63,6,108,39,19,118,45,1,72,116,130,16,149,125,39,60,33,1,4,15,18,66,120,0,88,109,18,3,31,64,50,91,0,32,99,124,136,90,54,1,11,0,1,3,12,66,57,111,114,28,12,37,70,82,12,18,131,136,50,72,122,67,1,0,10,11,0,7,21,113,91,18,187,46,16,20,18,0,0,18,0,0,8,0,0,5,12,0,11,64,41,6,114,29,46,44,12,52,126,179,142